Protein AF-0000000078553328 (afdb_homodimer)

Solvent-accessible surface area (backbone atoms only — not comparable to full-atom values): 16917 Å² total; per-residue (Å²): 137,84,78,76,77,81,71,78,73,72,66,77,66,72,68,72,75,61,52,74,56,68,87,74,47,64,65,42,65,31,29,38,30,38,37,56,40,56,32,83,64,52,57,66,59,53,40,52,53,38,42,76,73,68,38,61,59,50,58,81,45,33,33,34,42,66,85,44,60,38,25,36,36,30,40,29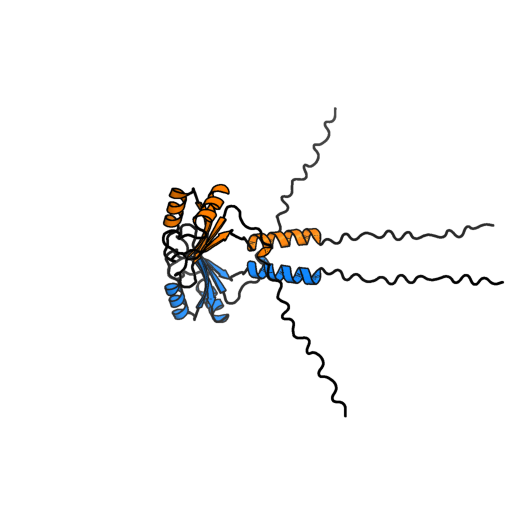,30,83,39,48,66,48,30,50,51,49,49,69,65,34,49,87,33,64,52,93,86,27,74,36,50,63,41,64,28,58,61,60,58,62,49,44,30,51,53,53,42,52,49,62,69,61,63,58,74,77,74,73,79,74,79,76,77,77,79,78,81,77,77,74,78,78,124,136,83,79,75,76,83,70,78,73,70,66,78,65,71,67,71,74,59,53,76,58,67,84,74,46,65,64,44,64,30,30,37,31,40,37,56,41,57,32,81,63,52,56,65,59,53,38,52,53,37,41,76,72,69,39,61,60,51,60,82,46,33,33,33,42,66,86,44,59,37,26,36,35,31,39,29,32,81,40,50,66,48,31,50,49,48,49,70,63,34,49,87,33,65,52,96,84,28,74,38,50,61,42,63,29,57,60,61,59,63,47,43,30,51,52,55,42,51,49,63,67,61,64,58,74,78,75,73,77,75,79,76,78,77,78,76,79,74,80,76,72,83,127

Radius of gyration: 30.54 Å; Cα contacts (8 Å, |Δi|>4): 392; chains: 2; bounding box: 68×97×87 Å

Sequence (286 aa):
MSYGGYGNRGGYDYQRRDRINEDEVPESKHTIFIRGLPGDMSTDEIKEYFEDRIGPVSFDFVKTSADQQRLFVAVRFETRDDAKEAMSKYSDSDLMGHRCELTWFKDIRRYAQYQSLNQQRRGRPVFRRGYQYNNNSSRGRDAMSYGGYGNRGGYDYQRRDRINEDEVPESKHTIFIRGLPGDMSTDEIKEYFEDRIGPVSFDFVKTSADQQRLFVAVRFETRDDAKEAMSKYSDSDLMGHRCELTWFKDIRRYAQYQSLNQQRRGRPVFRRGYQYNNNSSRGRDA

Foldseek 3Di:
DPPDDDPDPPPPPPPPPCDPPLVPFDFDLFKKKKWWDFLPDDPVVVQVQLCVPQRGKDWPDWDADPVSGIIITIIGHPDSVSVVVCCVVPCPHADPNTNMHMDGDGDPPVVVVVVVVVCVVPPPPPPPPPPPPPPPPPPPPDD/DPPDDPPDPPPPPPPPPCDPPLVPFDFDLFKKKKWWDFLPDDVVVVQVQLCVPQRGKDWPDWDAPPVSGIIITIIGHPDSVSVVVCCVVPCPHADPNTNMHMDGDGDPVVVVVVVVVVCVVPPPPPPPPPPPPPPPPPPDPDD

Secondary structure (DSSP, 8-state):
---------------------GGGSPEEEEEEEEEEEETT--HHHHHHHHHHHT--EEEEEEEE-TTS-EEEEEEEESSHHHHHHHHHHHTTSEETTEE-EEEEEE-HHHHHHHHHHHHHHHT--------------------/---------------------GGGSPEEEEEEEEEEEETT--HHHHHHHHHHHT--EEEEEEEE-TTS-EEEEEEEESSHHHHHHHHHHHTTSEETTEE-EEEEEE-HHHHHHHHHHHHHHHTS-------------------

pLDDT: mean 80.98, std 23.66, range [30.34, 98.94]

Nearest PDB structures (foldseek):
  2cqi-assembly1_A  TM=8.128E-01  e=3.192E-04  Homo sapiens
  2do0-assembly1_A  TM=7.801E-01  e=9.694E-04  Homo sapiens
  5o2v-assembly1_A  TM=6.672E-01  e=4.346E-04  Homo sapiens
  2mzt-assembly1_A  TM=6.900E-01  e=1.241E-03  Saccharomyces cerevisiae S288C
  2do4-assembly1_A  TM=5.954E-01  e=5.917E-04  Homo sapiens

Organism: NCBI:txid53326

Structure (mmCIF, N/CA/C/O backbone):
data_AF-0000000078553328-model_v1
#
loop_
_entity.id
_entity.type
_entity.pdbx_description
1 polymer 'RRM domain-containing protein'
#
loop_
_atom_site.group_PDB
_atom_site.id
_atom_site.type_symbol
_atom_site.label_atom_id
_atom_site.label_alt_id
_atom_site.label_comp_id
_atom_site.label_asym_id
_atom_site.label_entity_id
_atom_site.label_seq_id
_atom_site.pdbx_PDB_ins_code
_atom_site.Cartn_x
_atom_site.Cartn_y
_atom_site.Cartn_z
_atom_site.occupancy
_atom_site.B_iso_or_equiv
_atom_site.auth_seq_id
_atom_site.auth_comp_id
_atom_site.auth_asym_id
_atom_site.auth_atom_id
_atom_site.pdbx_PDB_model_num
ATOM 1 N N . MET A 1 1 ? -39.938 41.812 -27.703 1 30.45 1 MET A N 1
ATOM 2 C CA . MET A 1 1 ? -40.031 40.719 -26.719 1 30.45 1 MET A CA 1
ATOM 3 C C . MET A 1 1 ? -38.625 40.25 -26.344 1 30.45 1 MET A C 1
ATOM 5 O O . MET A 1 1 ? -37.906 39.688 -27.172 1 30.45 1 MET A O 1
ATOM 9 N N . SER A 1 2 ? -37.906 41.031 -25.453 1 35.56 2 SER A N 1
ATOM 10 C CA . SER A 1 2 ? -36.5 41.031 -24.984 1 35.56 2 SER A CA 1
ATOM 11 C C . SER A 1 2 ? -36.219 39.781 -24.172 1 35.56 2 SER A C 1
ATOM 13 O O . SER A 1 2 ? -36.844 39.531 -23.141 1 35.56 2 SER A O 1
ATOM 15 N N . TYR A 1 3 ? -35.969 38.625 -24.906 1 37.66 3 TYR A N 1
ATOM 16 C CA . TYR A 1 3 ? -35.531 37.375 -24.312 1 37.66 3 TYR A CA 1
ATOM 17 C C . TYR A 1 3 ? -34.438 37.594 -23.297 1 37.66 3 TYR A C 1
ATOM 19 O O . TYR A 1 3 ? -33.469 38.312 -23.562 1 37.66 3 TYR A O 1
ATOM 27 N N . GLY A 1 4 ? -34.844 37.719 -21.953 1 35.78 4 GLY A N 1
ATOM 28 C CA . GLY A 1 4 ? -34.031 37.688 -20.734 1 35.78 4 GLY A CA 1
ATOM 29 C C . GLY A 1 4 ? -32.844 36.75 -20.828 1 35.78 4 GLY A C 1
ATOM 30 O O . GLY A 1 4 ? -32.844 35.812 -21.609 1 35.78 4 GLY A O 1
ATOM 31 N N . GLY A 1 5 ? -31.656 37.281 -20.609 1 35.78 5 GLY A N 1
ATOM 32 C CA . GLY A 1 5 ? -30.297 36.812 -20.422 1 35.78 5 GLY A CA 1
ATOM 33 C C . GLY A 1 5 ? -30.188 35.562 -19.609 1 35.78 5 GLY A C 1
ATOM 34 O O . GLY A 1 5 ? -30.859 35.406 -18.578 1 35.78 5 GLY A O 1
ATOM 35 N N . TYR A 1 6 ? -30 34.406 -20.312 1 39.34 6 TYR A N 1
ATOM 36 C CA . TYR A 1 6 ? -29.562 33.125 -19.781 1 39.34 6 TYR A CA 1
ATOM 37 C C . TYR A 1 6 ? -28.609 33.312 -18.594 1 39.34 6 TYR A C 1
ATOM 39 O O . TYR A 1 6 ? -27.672 34.125 -18.688 1 39.34 6 TYR A O 1
ATOM 47 N N . GLY A 1 7 ? -29.188 33.406 -17.297 1 36.19 7 GLY A N 1
ATOM 48 C CA . GLY A 1 7 ? -28.453 33.312 -16.047 1 36.19 7 GLY A CA 1
ATOM 49 C C . GLY A 1 7 ? -27.234 32.406 -16.156 1 36.19 7 GLY A C 1
ATOM 50 O O . GLY A 1 7 ? -27.172 31.516 -17 1 36.19 7 GLY A O 1
ATOM 51 N N . ASN A 1 8 ? -26.125 32.969 -15.773 1 35.53 8 ASN A N 1
ATOM 52 C CA . ASN A 1 8 ? -24.797 32.406 -15.5 1 35.53 8 ASN A CA 1
ATOM 53 C C . ASN A 1 8 ? -24.891 31.047 -14.852 1 35.53 8 ASN A C 1
ATOM 55 O O . ASN A 1 8 ? -25.484 30.891 -13.789 1 35.53 8 ASN A O 1
ATOM 59 N N . ARG A 1 9 ? -25.219 29.984 -15.633 1 37.12 9 ARG A N 1
ATOM 60 C CA . ARG A 1 9 ? -24.922 28.641 -15.188 1 37.12 9 ARG A CA 1
ATOM 61 C C . ARG A 1 9 ? -23.656 28.609 -14.328 1 37.12 9 ARG A C 1
ATOM 63 O O . ARG A 1 9 ? -22.547 28.797 -14.844 1 37.12 9 ARG A O 1
ATOM 70 N N . GLY A 1 10 ? -23.688 29.25 -13.141 1 36.47 10 GLY A N 1
ATOM 71 C CA . GLY A 1 10 ? -22.609 28.922 -12.227 1 36.47 10 GLY A CA 1
ATOM 72 C C . GLY A 1 10 ? -22.094 27.5 -12.391 1 36.47 10 GLY A C 1
ATOM 73 O O . GLY A 1 10 ? -22.844 26.547 -12.227 1 36.47 10 GLY A O 1
ATOM 74 N N . GLY A 1 11 ? -21.312 27.297 -13.391 1 37.5 11 GLY A N 1
ATOM 75 C CA . GLY A 1 11 ? -20.531 26.078 -13.539 1 37.5 11 GLY A CA 1
ATOM 76 C C . GLY A 1 11 ? -20.297 25.359 -12.227 1 37.5 11 GLY A C 1
ATOM 77 O O . GLY A 1 11 ? -20.078 26 -11.195 1 37.5 11 GLY A O 1
ATOM 78 N N . TYR A 1 12 ? -21.031 24.297 -11.922 1 38.81 12 TYR A N 1
ATOM 79 C CA . TYR A 1 12 ? -20.578 23.312 -10.938 1 38.81 12 TYR A CA 1
ATOM 80 C C . TYR A 1 12 ? -19.062 23.328 -10.805 1 38.81 12 TYR A C 1
ATOM 82 O O . TYR A 1 12 ? -18.359 22.938 -11.734 1 38.81 12 TYR A O 1
ATOM 90 N N . ASP A 1 13 ? -18.453 24.391 -10.438 1 36.41 13 ASP A N 1
ATOM 91 C CA . ASP A 1 13 ? -17.094 24.203 -9.945 1 36.41 13 ASP A CA 1
ATOM 92 C C . ASP A 1 13 ? -16.922 22.812 -9.312 1 36.41 13 ASP A C 1
ATOM 94 O O . ASP A 1 13 ? -17.578 22.5 -8.32 1 36.41 13 ASP A O 1
ATOM 98 N N . TYR A 1 14 ? -16.875 21.75 -10 1 42.78 14 TYR A N 1
ATOM 99 C CA . TYR A 1 14 ? -16.219 20.562 -9.438 1 42.78 14 TYR A CA 1
ATOM 100 C C . TYR A 1 14 ? -15.32 20.953 -8.266 1 42.78 14 TYR A C 1
ATOM 102 O O . TYR A 1 14 ? -14.297 21.609 -8.461 1 42.78 14 TYR A O 1
ATOM 110 N N . GLN A 1 15 ? -15.781 21.641 -7.242 1 41.69 15 GLN A N 1
ATOM 111 C CA . GLN A 1 15 ? -14.984 21.688 -6.027 1 41.69 15 GLN A CA 1
ATOM 112 C C . GLN A 1 15 ? -13.875 20.641 -6.047 1 41.69 15 GLN A C 1
ATOM 114 O O . GLN A 1 15 ? -14.141 19.453 -6.188 1 41.69 15 GLN A O 1
ATOM 119 N N . ARG A 1 16 ? -12.812 20.828 -6.691 1 48.44 16 ARG A N 1
ATOM 120 C CA . ARG A 1 16 ? -11.57 20.094 -6.512 1 48.44 16 ARG A CA 1
ATOM 121 C C . ARG A 1 16 ? -11.539 19.391 -5.156 1 48.44 16 ARG A C 1
ATOM 123 O O . ARG A 1 16 ? -11.531 20.047 -4.113 1 48.44 16 ARG A O 1
ATOM 130 N N . ARG A 1 17 ? -12.43 18.422 -4.898 1 51.12 17 ARG A N 1
ATOM 131 C CA . ARG A 1 17 ? -12.273 17.562 -3.725 1 51.12 17 ARG A CA 1
ATOM 132 C C . ARG A 1 17 ? -10.852 17.625 -3.189 1 51.12 17 ARG A C 1
ATOM 134 O O . ARG A 1 17 ? -9.906 17.203 -3.871 1 51.12 17 ARG A O 1
ATOM 141 N N . ASP A 1 18 ? -10.398 18.641 -2.359 1 55.56 18 ASP A N 1
ATOM 142 C CA . ASP A 1 18 ? -9.133 18.859 -1.658 1 55.56 18 ASP A CA 1
ATOM 143 C C . ASP A 1 18 ? -8.547 17.547 -1.156 1 55.56 18 ASP A C 1
ATOM 145 O O . ASP A 1 18 ? -8.961 17.031 -0.113 1 55.56 18 ASP A O 1
ATOM 149 N N . ARG A 1 19 ? -8.297 16.688 -2.043 1 68.94 19 ARG A N 1
ATOM 150 C CA . ARG A 1 19 ? -7.48 15.5 -1.837 1 68.94 19 ARG A CA 1
ATOM 151 C C . ARG A 1 19 ? -6.195 15.844 -1.091 1 68.94 19 ARG A C 1
ATOM 153 O O . ARG A 1 19 ? -5.75 17 -1.105 1 68.94 19 ARG A O 1
ATOM 160 N N . ILE A 1 20 ? -5.762 15.055 -0.101 1 75.19 20 ILE A N 1
ATOM 161 C CA . ILE A 1 20 ? -4.457 15.242 0.523 1 75.19 20 ILE A CA 1
ATOM 162 C C . ILE A 1 20 ? -3.447 15.719 -0.521 1 75.19 20 ILE A C 1
ATOM 164 O O . ILE A 1 20 ? -3.299 15.094 -1.575 1 75.19 20 ILE A O 1
ATOM 168 N N . ASN A 1 21 ? -3.123 17.016 -0.365 1 82.56 21 ASN A N 1
ATOM 169 C CA . ASN A 1 21 ? -2.057 17.531 -1.219 1 82.56 21 ASN A CA 1
ATOM 170 C C . ASN A 1 21 ? -0.727 16.828 -0.926 1 82.56 21 ASN A C 1
ATOM 172 O O . ASN A 1 21 ? -0.102 17.094 0.104 1 82.56 21 ASN A O 1
ATOM 176 N N . GLU A 1 22 ? -0.338 15.969 -1.722 1 88.19 22 GLU A N 1
ATOM 177 C CA . GLU A 1 22 ? 0.875 15.18 -1.526 1 88.19 22 GLU A CA 1
ATOM 178 C C . GLU A 1 22 ? 2.08 16.078 -1.265 1 88.19 22 GLU A C 1
ATOM 180 O O . GLU A 1 22 ? 3.039 15.664 -0.61 1 88.19 22 GLU A O 1
ATOM 185 N N . ASP A 1 23 ? 1.98 17.344 -1.695 1 91.19 23 ASP A N 1
ATOM 186 C CA . ASP A 1 23 ? 3.102 18.266 -1.522 1 91.19 23 ASP A CA 1
ATOM 187 C C . ASP A 1 23 ? 3.277 18.656 -0.055 1 91.19 23 ASP A C 1
ATOM 189 O O . ASP A 1 23 ? 4.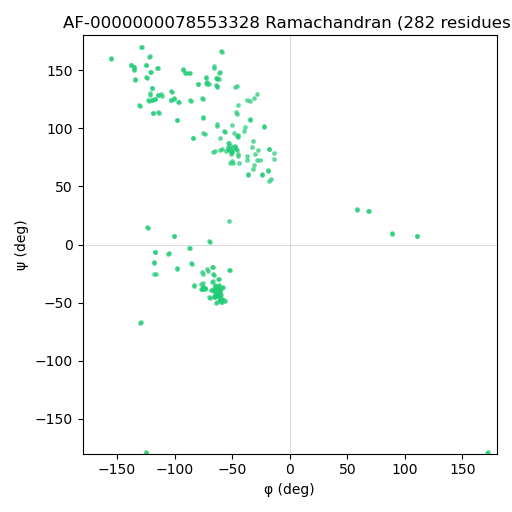355 19.078 0.354 1 91.19 23 ASP A O 1
ATOM 193 N N . GLU A 1 24 ? 2.205 18.484 0.705 1 91.5 24 GLU A N 1
ATOM 194 C CA . GLU A 1 24 ? 2.242 18.828 2.123 1 91.5 24 GLU A CA 1
ATOM 195 C C . GLU A 1 24 ? 2.781 17.672 2.961 1 91.5 24 GLU A C 1
ATOM 197 O O . GLU A 1 24 ? 3.139 17.859 4.125 1 91.5 24 GLU A O 1
ATOM 202 N N . VAL A 1 25 ? 2.809 16.547 2.379 1 92.75 25 VAL A N 1
ATOM 203 C CA . VAL A 1 25 ? 3.266 15.367 3.115 1 92.75 25 VAL A CA 1
ATOM 204 C C . VAL A 1 25 ? 4.789 15.391 3.227 1 92.75 25 VAL A C 1
ATOM 206 O O . VAL A 1 25 ? 5.488 15.477 2.217 1 92.75 25 VAL A O 1
ATOM 209 N N . PRO A 1 26 ? 5.305 15.289 4.414 1 95.94 26 PRO A N 1
ATOM 210 C CA . PRO A 1 26 ? 6.762 15.328 4.566 1 95.94 26 PRO A CA 1
ATOM 211 C C . PRO A 1 26 ? 7.457 14.164 3.861 1 95.94 26 PRO A C 1
ATOM 213 O O . PRO A 1 26 ? 6.938 13.047 3.852 1 95.94 26 PRO A O 1
ATOM 216 N N . GLU A 1 27 ? 8.531 14.492 3.342 1 97.31 27 GLU A N 1
ATOM 217 C CA . GLU A 1 27 ? 9.359 13.477 2.701 1 97.31 27 GLU A CA 1
ATOM 218 C C . GLU A 1 27 ? 10.164 12.688 3.732 1 97.31 27 GLU A C 1
ATOM 220 O O . GLU A 1 27 ? 10.664 13.25 4.707 1 97.31 27 GLU A O 1
ATOM 225 N N . SER A 1 28 ? 10.203 11.383 3.473 1 98 28 SER A N 1
ATOM 226 C CA . SER A 1 28 ? 11.109 10.594 4.309 1 98 28 SER A CA 1
ATOM 227 C C . SER A 1 28 ? 12.562 10.984 4.062 1 98 28 SER A C 1
ATOM 229 O O . SER A 1 28 ? 12.922 11.391 2.953 1 98 28 SER A O 1
ATOM 231 N N . LYS A 1 29 ? 13.422 10.805 5.086 1 98 29 LYS A N 1
ATOM 232 C CA . LYS A 1 29 ? 14.844 11.086 4.949 1 98 29 LYS A CA 1
ATOM 233 C C . LYS A 1 29 ? 15.648 9.789 4.836 1 98 29 LYS A C 1
ATOM 235 O O . LYS A 1 29 ? 16.859 9.82 4.613 1 98 29 LYS A O 1
ATOM 240 N N . HIS A 1 30 ? 14.93 8.633 5.047 1 98.62 30 HIS A N 1
ATOM 241 C CA . HIS A 1 30 ? 15.617 7.348 5.086 1 98.62 30 HIS A CA 1
ATOM 242 C C . HIS A 1 30 ? 15.141 6.426 3.973 1 98.62 30 HIS A C 1
ATOM 244 O O . HIS A 1 30 ? 15.766 5.406 3.689 1 98.62 30 HIS A O 1
ATOM 250 N N . THR A 1 31 ? 13.961 6.828 3.383 1 98.81 31 THR A N 1
ATOM 251 C CA . THR A 1 31 ? 13.297 5.871 2.508 1 98.81 31 THR A CA 1
ATOM 252 C C . THR A 1 31 ? 13.133 6.445 1.103 1 98.81 31 THR A C 1
ATOM 254 O O . THR A 1 31 ? 12.688 7.582 0.938 1 98.81 31 THR A O 1
ATOM 257 N N . ILE A 1 32 ? 13.57 5.656 0.068 1 98.88 32 ILE A N 1
ATOM 258 C CA . ILE A 1 32 ? 13.469 6.016 -1.342 1 98.88 32 ILE A CA 1
ATOM 259 C C . ILE A 1 32 ? 12.445 5.109 -2.029 1 98.88 32 ILE A C 1
ATOM 261 O O . ILE A 1 32 ? 12.484 3.889 -1.869 1 98.88 32 ILE A O 1
ATOM 265 N N . PHE A 1 33 ? 11.484 5.691 -2.725 1 98.81 33 PHE A N 1
ATOM 266 C CA . PHE A 1 33 ? 10.555 4.953 -3.576 1 98.81 33 PHE A CA 1
ATOM 267 C C . PHE A 1 33 ? 11.156 4.734 -4.965 1 98.81 33 PHE A C 1
ATOM 269 O O . PHE A 1 33 ? 11.492 5.699 -5.656 1 98.81 33 PHE A O 1
ATOM 276 N N . ILE A 1 34 ? 11.234 3.477 -5.359 1 98.81 34 ILE A N 1
ATOM 277 C CA . ILE A 1 34 ? 11.875 3.125 -6.621 1 98.81 34 ILE A CA 1
ATOM 278 C C . ILE A 1 34 ? 10.844 2.494 -7.559 1 98.81 34 ILE A C 1
ATOM 280 O O . ILE A 1 34 ? 10.172 1.533 -7.191 1 98.81 34 ILE A O 1
ATOM 284 N N . ARG A 1 35 ? 10.75 3.082 -8.742 1 98.38 35 ARG A N 1
ATOM 285 C CA . ARG A 1 35 ? 9.898 2.578 -9.82 1 98.38 35 ARG A CA 1
ATOM 286 C C . ARG A 1 35 ? 10.727 2.27 -11.062 1 98.38 35 ARG A C 1
ATOM 288 O O . ARG A 1 35 ? 11.781 2.863 -11.281 1 98.38 35 ARG A O 1
ATOM 295 N N . GLY A 1 36 ? 10.281 1.264 -11.828 1 97.44 36 GLY A N 1
ATOM 296 C CA . GLY A 1 36 ? 10.953 0.979 -13.086 1 97.44 36 GLY A CA 1
ATOM 297 C C . GLY A 1 36 ? 11.727 -0.324 -13.07 1 97.44 36 GLY A C 1
ATOM 298 O O . GLY A 1 36 ? 12.461 -0.633 -14.016 1 97.44 36 GLY A O 1
ATOM 299 N N . LEU A 1 37 ? 11.586 -1.077 -12.031 1 98.5 37 LEU A N 1
ATOM 300 C CA . LEU A 1 37 ? 12.234 -2.385 -11.953 1 98.5 37 LEU A CA 1
ATOM 301 C C . LEU A 1 37 ? 11.312 -3.473 -12.5 1 98.5 37 LEU A C 1
ATOM 303 O O . LEU A 1 37 ? 10.094 -3.361 -12.414 1 98.5 37 LEU A O 1
ATOM 307 N N . PRO A 1 38 ? 11.977 -4.52 -13.109 1 98.44 38 PRO A N 1
ATOM 308 C CA . PRO A 1 38 ? 11.148 -5.648 -13.547 1 98.44 38 PRO A CA 1
ATOM 309 C C . PRO A 1 38 ? 10.414 -6.324 -12.391 1 98.44 38 PRO A C 1
ATOM 311 O O . PRO A 1 38 ? 10.961 -6.434 -11.289 1 98.44 38 PRO A O 1
ATOM 314 N N . GLY A 1 39 ? 9.25 -6.824 -12.688 1 98.38 39 GLY A N 1
ATOM 315 C CA . GLY A 1 39 ? 8.383 -7.391 -11.664 1 98.38 39 GLY A CA 1
ATOM 316 C C . GLY A 1 39 ? 8.938 -8.656 -11.047 1 98.38 39 GLY A C 1
ATOM 317 O O . GLY A 1 39 ? 8.562 -9.031 -9.93 1 98.38 39 GLY A O 1
ATOM 318 N N . ASP A 1 40 ? 9.82 -9.273 -11.695 1 97.25 40 ASP A N 1
ATOM 319 C CA . ASP A 1 40 ? 10.336 -10.555 -11.219 1 97.25 40 ASP A CA 1
ATOM 320 C C . ASP A 1 40 ? 11.688 -10.375 -10.523 1 97.25 40 ASP A C 1
ATOM 322 O O . ASP A 1 40 ? 12.344 -11.352 -10.164 1 97.25 40 ASP A O 1
ATOM 326 N N . MET A 1 41 ? 12.094 -9.086 -10.32 1 98.25 41 MET A N 1
ATOM 327 C CA . MET A 1 41 ? 13.336 -8.859 -9.586 1 98.25 41 MET A CA 1
ATOM 328 C C . MET A 1 41 ? 13.156 -9.188 -8.102 1 98.25 41 MET A C 1
ATOM 330 O O . MET A 1 41 ? 12.148 -8.836 -7.5 1 98.25 41 MET A O 1
ATOM 334 N N . SER A 1 42 ? 14.156 -9.836 -7.547 1 98.19 42 SER A N 1
ATOM 335 C CA . SER A 1 42 ? 14.047 -10.25 -6.152 1 98.19 42 SER A CA 1
ATOM 336 C C . SER A 1 42 ? 14.523 -9.148 -5.211 1 98.19 42 SER A C 1
ATOM 338 O O . SER A 1 42 ? 15.477 -8.43 -5.52 1 98.19 42 SER A O 1
ATOM 340 N N . THR A 1 43 ? 13.906 -9.102 -4.082 1 98.69 43 THR A N 1
ATOM 341 C CA . THR A 1 43 ? 14.336 -8.148 -3.07 1 98.69 43 THR A CA 1
ATOM 342 C C . THR A 1 43 ? 15.742 -8.484 -2.568 1 98.69 43 THR A C 1
ATOM 344 O O . THR A 1 43 ? 16.5 -7.594 -2.189 1 98.69 43 THR A O 1
ATOM 347 N N . ASP A 1 44 ? 16.125 -9.75 -2.646 1 98.62 44 ASP A N 1
ATOM 348 C CA . ASP A 1 44 ? 17.484 -10.148 -2.264 1 98.62 44 ASP A CA 1
ATOM 349 C C . ASP A 1 44 ? 18.516 -9.516 -3.186 1 98.62 44 ASP A C 1
ATOM 351 O O . ASP A 1 44 ? 19.562 -9.039 -2.725 1 98.62 44 ASP A O 1
ATOM 355 N N . GLU A 1 45 ? 18.203 -9.516 -4.438 1 98.44 45 GLU A N 1
ATOM 356 C CA . GLU A 1 45 ? 19.094 -8.898 -5.41 1 98.44 45 GLU A CA 1
ATOM 357 C C . GLU A 1 45 ? 19.25 -7.402 -5.152 1 98.44 45 GLU A C 1
ATOM 359 O O . GLU A 1 45 ? 20.344 -6.863 -5.199 1 98.44 45 GLU A O 1
ATOM 364 N N . ILE A 1 46 ? 18.188 -6.742 -4.797 1 98.75 46 ILE A N 1
ATOM 365 C CA . ILE A 1 46 ? 18.188 -5.305 -4.535 1 98.75 46 ILE A CA 1
ATOM 366 C C . ILE A 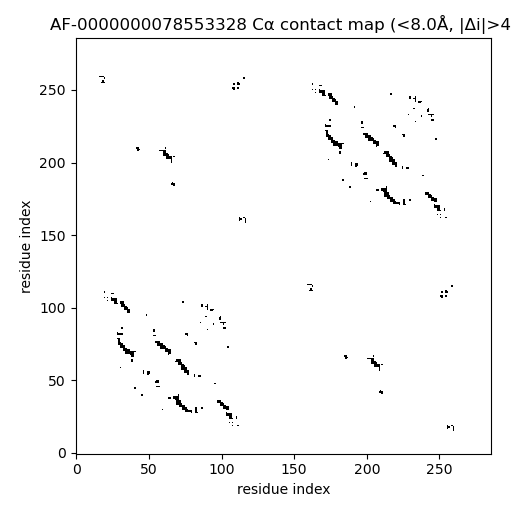1 46 ? 18.969 -5.012 -3.256 1 98.75 46 ILE A C 1
ATOM 368 O O . ILE A 1 46 ? 19.797 -4.109 -3.223 1 98.75 46 ILE A O 1
ATOM 372 N N . LYS A 1 47 ? 18.688 -5.762 -2.291 1 98.81 47 LYS A N 1
ATOM 373 C CA . LYS A 1 47 ? 19.375 -5.602 -1.009 1 98.81 47 LYS A CA 1
ATOM 374 C C . LYS A 1 47 ? 20.875 -5.766 -1.164 1 98.81 47 LYS A C 1
ATOM 376 O O . LYS A 1 47 ? 21.656 -4.93 -0.689 1 98.81 47 LYS A O 1
ATOM 381 N N . GLU A 1 48 ? 21.25 -6.832 -1.822 1 98.75 48 GLU A N 1
ATOM 382 C CA . GLU A 1 48 ? 22.672 -7.082 -2.031 1 98.75 48 GLU A CA 1
ATOM 383 C C . GLU A 1 48 ? 23.328 -5.953 -2.824 1 98.75 48 GLU A C 1
ATOM 385 O O . GLU A 1 48 ? 24.438 -5.535 -2.52 1 98.75 48 GLU A O 1
ATOM 390 N N . TYR A 1 49 ? 22.672 -5.434 -3.775 1 98.62 49 TYR A N 1
ATOM 391 C CA . TYR A 1 49 ? 23.172 -4.355 -4.617 1 98.62 49 TYR A CA 1
ATOM 392 C C . TYR A 1 49 ? 23.484 -3.115 -3.787 1 98.62 49 TYR A C 1
ATOM 394 O O . TYR A 1 49 ? 24.578 -2.549 -3.895 1 98.62 49 TYR A O 1
ATOM 402 N N . PHE A 1 50 ? 22.594 -2.703 -2.922 1 98.81 50 PHE A N 1
ATOM 403 C CA . PHE A 1 50 ? 22.797 -1.495 -2.127 1 98.81 50 PHE A CA 1
ATOM 404 C C . PHE A 1 50 ? 23.781 -1.742 -0.998 1 98.81 50 PHE A C 1
ATOM 406 O O . PHE A 1 50 ? 24.594 -0.868 -0.671 1 98.81 50 PHE A O 1
ATOM 413 N N . GLU A 1 51 ? 23.672 -2.924 -0.413 1 98.62 51 GLU A N 1
ATOM 414 C CA . GLU A 1 51 ? 24.594 -3.215 0.686 1 98.62 51 GLU A CA 1
ATOM 415 C C . GLU A 1 51 ? 26.047 -3.182 0.216 1 98.62 51 GLU A C 1
ATOM 417 O O . GLU A 1 51 ? 26.922 -2.723 0.944 1 98.62 51 GLU A O 1
ATOM 422 N N . ASP A 1 52 ? 26.328 -3.602 -1.012 1 98.44 52 ASP A N 1
ATOM 423 C CA . ASP A 1 52 ? 27.672 -3.654 -1.579 1 98.44 52 ASP A CA 1
ATOM 424 C C . ASP A 1 52 ? 28.156 -2.262 -1.979 1 98.44 52 ASP A C 1
ATOM 426 O O . ASP A 1 52 ? 29.359 -1.994 -1.987 1 98.44 52 ASP A O 1
ATOM 430 N N . ARG A 1 53 ? 27.234 -1.373 -2.221 1 98.25 53 ARG A N 1
ATOM 431 C CA . ARG A 1 53 ? 27.641 -0.13 -2.871 1 98.25 53 ARG A CA 1
ATOM 432 C C . ARG A 1 53 ? 27.375 1.071 -1.971 1 98.25 53 ARG A C 1
ATOM 434 O O . ARG A 1 53 ? 28.031 2.109 -2.104 1 98.25 53 ARG A O 1
ATOM 441 N N . ILE A 1 54 ? 26.453 0.942 -1.092 1 98.25 54 ILE A N 1
ATOM 442 C CA . ILE A 1 54 ? 26.062 2.08 -0.263 1 98.25 54 ILE A CA 1
ATOM 443 C C . ILE A 1 54 ? 26.062 1.669 1.208 1 98.25 54 ILE A C 1
ATOM 445 O O . ILE A 1 54 ? 26.906 2.129 1.989 1 98.25 54 ILE A O 1
ATOM 449 N N . GLY A 1 55 ? 25.141 0.768 1.55 1 98.62 55 GLY A N 1
ATOM 450 C CA . GLY A 1 55 ? 24.953 0.314 2.92 1 98.62 55 GLY A CA 1
ATOM 451 C C . GLY A 1 55 ? 23.719 -0.548 3.1 1 98.62 55 GLY A C 1
ATOM 452 O O . GLY A 1 55 ? 23 -0.832 2.133 1 98.62 55 GLY A O 1
ATOM 453 N N . PRO A 1 56 ? 23.5 -0.977 4.352 1 98.69 56 PRO A N 1
ATOM 454 C CA . PRO A 1 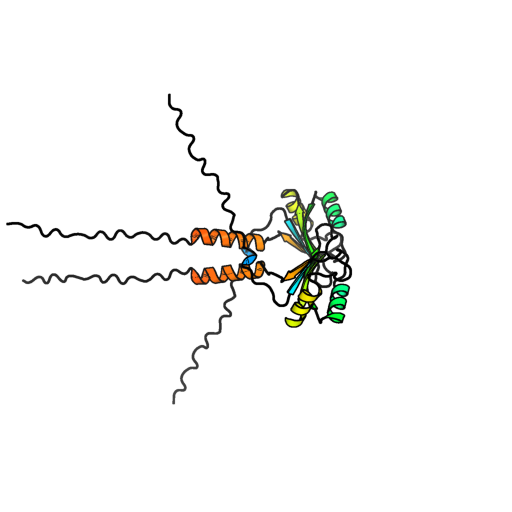56 ? 22.375 -1.88 4.633 1 98.69 56 PRO A CA 1
ATOM 455 C C . PRO A 1 56 ? 21.016 -1.243 4.348 1 98.69 56 PRO A C 1
ATOM 457 O O . PRO A 1 56 ? 20.828 -0.049 4.594 1 98.69 56 PRO A O 1
ATOM 460 N N . VAL A 1 57 ? 20.109 -2.111 3.83 1 98.81 57 VAL A N 1
ATOM 461 C CA . VAL A 1 57 ? 18.797 -1.586 3.525 1 98.81 57 VAL A CA 1
ATOM 462 C C . VAL A 1 57 ? 17.719 -2.586 3.967 1 98.81 57 VAL A C 1
ATOM 464 O O . VAL A 1 57 ? 18.016 -3.77 4.156 1 98.81 57 VAL A O 1
ATOM 467 N N . SER A 1 58 ? 16.547 -2.109 4.25 1 98.69 58 SER A N 1
ATOM 468 C CA . SER A 1 58 ? 15.305 -2.863 4.402 1 98.69 58 SER A CA 1
ATOM 469 C C . SER A 1 58 ? 14.219 -2.328 3.477 1 98.69 58 SER A C 1
ATOM 471 O O . SER A 1 58 ? 14.484 -1.477 2.625 1 98.69 58 SER A O 1
ATOM 473 N N . PHE A 1 59 ? 13.031 -2.963 3.561 1 98.88 59 PHE A N 1
ATOM 474 C CA . PHE A 1 59 ? 11.93 -2.545 2.691 1 98.88 59 PHE A CA 1
ATOM 475 C C . PHE A 1 59 ? 10.719 -2.135 3.512 1 98.88 59 PHE A C 1
ATOM 477 O O . PHE A 1 59 ? 10.242 -2.9 4.355 1 98.88 59 PHE A O 1
ATOM 484 N N . ASP A 1 60 ? 10.242 -0.906 3.301 1 98.19 60 ASP A N 1
ATOM 485 C CA . ASP A 1 60 ? 8.977 -0.517 3.922 1 98.19 60 ASP A CA 1
ATOM 486 C C . ASP A 1 60 ? 7.793 -1.184 3.225 1 98.19 60 ASP A C 1
ATOM 488 O O . ASP A 1 60 ? 6.82 -1.574 3.877 1 98.19 60 ASP A O 1
ATOM 492 N N . PHE A 1 61 ? 7.84 -1.33 1.89 1 98.19 61 PHE A N 1
ATOM 493 C CA . PHE A 1 61 ? 6.871 -2.158 1.179 1 98.19 61 PHE A CA 1
ATOM 494 C C . PHE A 1 61 ? 7.449 -2.65 -0.144 1 98.19 61 PHE A C 1
ATOM 496 O O . PHE A 1 61 ? 8.453 -2.119 -0.624 1 98.19 61 PHE A O 1
ATOM 503 N N . VAL A 1 62 ? 6.871 -3.68 -0.66 1 98.81 62 VAL A N 1
ATOM 504 C CA . VAL A 1 62 ? 7.125 -4.273 -1.968 1 98.81 62 VAL A CA 1
ATOM 505 C C . VAL A 1 62 ? 5.801 -4.484 -2.703 1 98.81 62 VAL A C 1
ATOM 507 O O . VAL A 1 62 ? 4.91 -5.18 -2.207 1 98.81 62 VAL A O 1
ATOM 510 N N . LYS A 1 63 ? 5.688 -3.844 -3.848 1 98.56 63 LYS A N 1
ATOM 511 C CA . LYS A 1 63 ? 4.461 -3.918 -4.641 1 98.56 63 LYS A CA 1
ATOM 512 C C . LYS A 1 63 ? 4.773 -4.148 -6.117 1 98.56 63 LYS A C 1
ATOM 514 O O . LYS A 1 63 ? 5.828 -3.732 -6.605 1 98.56 63 LYS A O 1
ATOM 519 N N . THR A 1 64 ? 3.826 -4.836 -6.777 1 98.69 64 THR A N 1
ATOM 520 C CA . THR A 1 64 ? 3.92 -4.945 -8.227 1 98.69 64 THR A CA 1
ATOM 521 C C . THR A 1 64 ? 2.672 -4.375 -8.898 1 98.69 64 THR A C 1
ATOM 523 O O . THR A 1 64 ? 1.657 -4.145 -8.234 1 98.69 64 THR A O 1
ATOM 526 N N . SER A 1 65 ? 2.816 -4.102 -10.141 1 98.56 65 SER A N 1
ATOM 527 C CA . SER A 1 65 ? 1.629 -3.82 -10.938 1 98.56 65 SER A CA 1
ATOM 528 C C . SER A 1 65 ? 0.667 -5.004 -10.938 1 98.56 65 SER A C 1
ATOM 530 O O . SER A 1 65 ? 1.04 -6.113 -10.547 1 98.56 65 SER A O 1
ATOM 532 N N . ALA A 1 66 ? -0.477 -4.797 -11.359 1 98.19 66 ALA A N 1
ATOM 533 C CA . ALA A 1 66 ? -1.512 -5.828 -11.359 1 98.19 66 ALA A CA 1
ATOM 534 C C . ALA A 1 66 ? -1.074 -7.043 -12.172 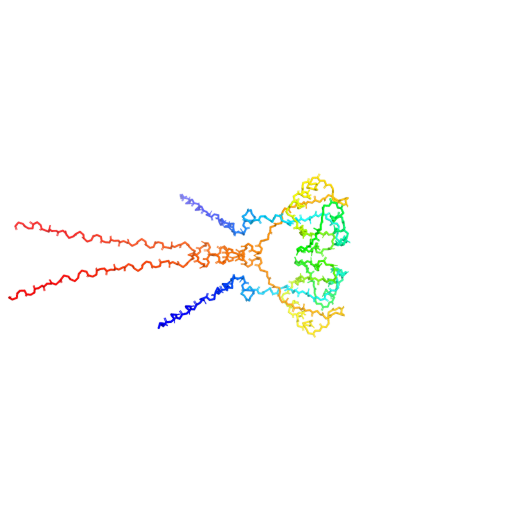1 98.19 66 ALA A C 1
ATOM 536 O O . ALA A 1 66 ? -1.343 -8.188 -11.789 1 98.19 66 ALA A O 1
ATOM 537 N N . ASP A 1 67 ? -0.379 -6.805 -13.273 1 97.69 67 ASP A N 1
ATOM 538 C CA . ASP A 1 67 ? 0.07 -7.883 -14.148 1 97.69 67 ASP A CA 1
ATOM 539 C C . ASP A 1 67 ? 1.416 -8.438 -13.688 1 97.69 67 ASP A C 1
ATOM 541 O O . ASP A 1 67 ? 1.991 -9.312 -14.344 1 97.69 67 ASP A O 1
ATOM 545 N N . GLN A 1 68 ? 1.989 -7.859 -12.672 1 98.19 68 GLN A N 1
ATOM 546 C CA . GLN A 1 68 ? 3.209 -8.281 -11.984 1 98.19 68 GLN A CA 1
ATOM 547 C C . GLN A 1 68 ? 4.43 -8.094 -12.883 1 98.19 68 GLN A C 1
ATOM 549 O O . GLN A 1 68 ? 5.434 -8.789 -12.719 1 98.19 68 GLN A O 1
ATOM 554 N N . GLN A 1 69 ? 4.336 -7.125 -13.773 1 98.25 69 GLN A N 1
ATOM 555 C CA . GLN A 1 69 ? 5.457 -6.918 -14.68 1 98.25 69 GLN A CA 1
ATOM 556 C C . GLN A 1 69 ? 6.363 -5.793 -14.188 1 98.25 69 GLN A C 1
ATOM 558 O O . GLN A 1 69 ? 7.512 -5.676 -14.625 1 98.25 69 GLN A O 1
ATOM 563 N N . ARG A 1 70 ? 5.82 -4.941 -13.336 1 98.56 70 ARG A N 1
ATOM 564 C CA . ARG A 1 70 ? 6.59 -3.82 -12.805 1 98.56 70 ARG A CA 1
ATOM 565 C C . ARG A 1 70 ? 6.695 -3.9 -11.281 1 98.56 70 ARG A C 1
ATOM 567 O O . ARG A 1 70 ? 5.691 -4.109 -10.594 1 98.56 70 ARG A O 1
ATOM 574 N N . LEU A 1 71 ? 7.898 -3.689 -10.742 1 98.81 71 LEU A N 1
ATOM 575 C CA . LEU A 1 71 ? 8.164 -3.705 -9.305 1 98.81 71 LEU A CA 1
ATOM 576 C C . LEU A 1 71 ? 8.289 -2.287 -8.766 1 98.81 71 LEU A C 1
ATOM 578 O O . LEU A 1 71 ? 8.945 -1.44 -9.375 1 98.81 71 LEU A O 1
ATOM 582 N N . PHE A 1 72 ? 7.582 -2 -7.652 1 98.75 72 PHE A N 1
ATOM 583 C CA . PHE A 1 72 ? 7.668 -0.766 -6.883 1 98.75 72 PHE A CA 1
ATOM 584 C C . PHE A 1 72 ? 8.102 -1.05 -5.449 1 98.75 72 PHE A C 1
ATOM 586 O O . PHE A 1 72 ? 7.473 -1.847 -4.75 1 98.75 72 PHE A O 1
ATOM 593 N N . VAL A 1 73 ? 9.164 -0.427 -5.008 1 98.88 73 VAL A N 1
ATOM 594 C CA . VAL A 1 73 ? 9.641 -0.726 -3.664 1 98.88 73 VAL A CA 1
ATOM 595 C C . VAL A 1 73 ? 9.961 0.573 -2.928 1 98.88 73 VAL A C 1
ATOM 597 O O . VAL A 1 73 ? 10.469 1.525 -3.529 1 98.88 73 VAL A O 1
ATOM 600 N N . ALA A 1 74 ? 9.672 0.609 -1.713 1 98.88 74 ALA A N 1
ATOM 601 C CA . ALA A 1 74 ? 10.203 1.61 -0.793 1 98.88 74 ALA A CA 1
ATOM 602 C C . ALA A 1 74 ? 11.398 1.061 -0.017 1 98.88 74 ALA A C 1
ATOM 604 O O . ALA A 1 74 ? 11.234 0.265 0.91 1 98.88 74 ALA A O 1
ATOM 605 N N . VAL A 1 75 ? 12.516 1.542 -0.388 1 98.94 75 VAL A N 1
ATOM 606 C CA . VAL A 1 75 ? 13.766 1.06 0.201 1 98.94 75 VAL A CA 1
ATOM 607 C C . VAL A 1 75 ? 14.195 1.989 1.333 1 98.94 75 VAL A C 1
ATOM 609 O O . VAL A 1 75 ? 14.367 3.193 1.126 1 98.94 75 VAL A O 1
ATOM 612 N N . ARG A 1 76 ? 14.336 1.387 2.486 1 98.94 76 ARG A N 1
ATOM 613 C CA . ARG A 1 76 ? 14.75 2.141 3.666 1 98.94 76 ARG A CA 1
ATOM 614 C C . ARG A 1 76 ? 16.219 1.901 3.982 1 98.94 76 ARG A C 1
ATOM 616 O O . ARG A 1 76 ? 16.641 0.765 4.223 1 98.94 76 ARG A O 1
ATOM 623 N N . PHE A 1 77 ? 16.969 2.98 4.059 1 98.94 77 PHE A N 1
ATOM 624 C CA . PHE A 1 77 ? 18.375 2.904 4.402 1 98.94 77 PHE A CA 1
ATOM 625 C C . PHE A 1 77 ? 18.578 3.084 5.902 1 98.94 77 PHE A C 1
ATOM 627 O O . PHE A 1 77 ? 17.812 3.793 6.559 1 98.94 77 PHE A O 1
ATOM 634 N N . GLU A 1 78 ? 19.594 2.473 6.41 1 98.62 78 GLU A N 1
ATOM 635 C CA . GLU A 1 78 ? 19.875 2.531 7.84 1 98.62 78 GLU A CA 1
ATOM 636 C C . GLU A 1 78 ? 20.219 3.953 8.281 1 98.62 78 GLU A C 1
ATOM 638 O O . GLU A 1 78 ? 19.906 4.355 9.398 1 98.62 78 GLU A O 1
ATOM 643 N N . THR A 1 79 ? 20.891 4.727 7.418 1 98.62 79 THR A N 1
ATOM 644 C CA . THR A 1 79 ? 21.25 6.098 7.766 1 98.62 79 THR A CA 1
ATOM 645 C C . THR A 1 79 ? 20.734 7.074 6.711 1 98.62 79 THR A C 1
ATOM 647 O O . THR A 1 79 ? 20.594 6.715 5.539 1 98.62 79 THR A O 1
ATOM 650 N N . ARG A 1 80 ? 20.531 8.305 7.137 1 98.62 80 ARG A N 1
ATOM 651 C CA . ARG A 1 80 ? 20.125 9.367 6.219 1 98.62 80 ARG A CA 1
ATOM 652 C C . ARG A 1 80 ? 21.203 9.633 5.176 1 98.62 80 ARG A C 1
ATOM 654 O O . ARG A 1 80 ? 20.906 9.93 4.02 1 98.62 80 ARG A O 1
ATOM 661 N N . ASP A 1 81 ? 22.406 9.539 5.598 1 98.81 81 ASP A N 1
ATOM 662 C CA . ASP A 1 81 ? 23.531 9.797 4.695 1 98.81 81 ASP A CA 1
ATOM 663 C C . ASP A 1 81 ? 23.578 8.766 3.568 1 98.81 81 ASP A C 1
ATOM 665 O O . ASP A 1 81 ? 23.828 9.117 2.414 1 98.81 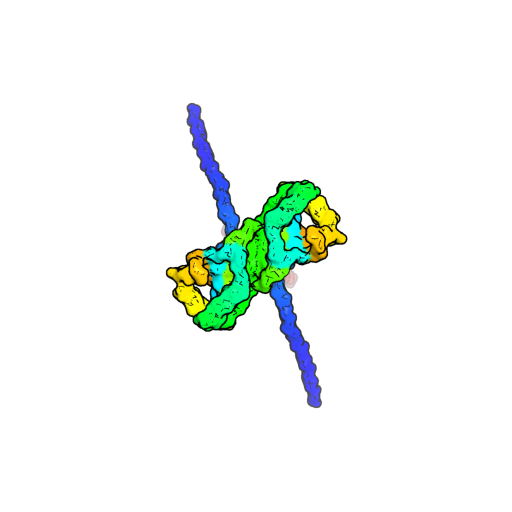81 ASP A O 1
ATOM 669 N N . ASP A 1 82 ? 23.328 7.539 3.904 1 98.81 82 ASP A N 1
ATOM 670 C CA . ASP A 1 82 ? 23.281 6.5 2.881 1 98.81 82 ASP A CA 1
ATOM 671 C C . ASP A 1 82 ? 22.156 6.762 1.886 1 98.81 82 ASP A C 1
ATOM 673 O O . ASP A 1 82 ? 22.328 6.594 0.677 1 98.81 82 ASP A O 1
ATOM 677 N N . ALA A 1 83 ? 20.984 7.137 2.393 1 98.88 83 ALA A N 1
ATOM 678 C CA . ALA A 1 83 ? 19.859 7.445 1.527 1 98.88 83 ALA A CA 1
ATOM 679 C C . ALA A 1 83 ? 20.188 8.594 0.578 1 98.88 83 ALA A C 1
ATOM 681 O O . ALA A 1 83 ? 19.891 8.523 -0.616 1 98.88 83 ALA A O 1
ATOM 682 N N . LYS A 1 84 ? 20.812 9.609 1.115 1 98.69 84 LYS A N 1
ATOM 683 C CA . LYS A 1 84 ? 21.203 10.758 0.302 1 98.69 84 LYS A CA 1
ATOM 684 C C . LYS A 1 84 ? 22.188 10.344 -0.787 1 98.69 84 LYS A C 1
ATOM 686 O O . LYS A 1 84 ? 22.078 10.797 -1.929 1 98.69 84 LYS A O 1
ATOM 691 N N . GLU A 1 85 ? 23.094 9.57 -0.385 1 98.56 85 GLU A N 1
ATOM 692 C CA . GLU A 1 85 ? 24.078 9.094 -1.357 1 98.56 85 GLU A CA 1
ATOM 693 C C . GLU A 1 85 ? 23.391 8.312 -2.479 1 98.56 85 GLU A C 1
ATOM 695 O O . GLU A 1 85 ? 23.703 8.508 -3.656 1 98.56 85 GLU A O 1
ATOM 700 N N . ALA A 1 86 ? 22.516 7.398 -2.131 1 98.62 86 ALA A N 1
ATOM 701 C CA . ALA A 1 86 ? 21.797 6.605 -3.121 1 98.62 86 ALA A CA 1
ATOM 702 C C . ALA A 1 86 ? 20.984 7.504 -4.059 1 98.62 86 ALA A C 1
ATOM 704 O O . ALA A 1 86 ? 21.016 7.324 -5.277 1 98.62 86 ALA A O 1
ATOM 705 N N . MET A 1 87 ? 20.281 8.414 -3.484 1 98.5 87 MET A N 1
ATOM 706 C CA . MET A 1 87 ? 19.484 9.359 -4.273 1 98.5 87 MET A CA 1
ATOM 707 C C . MET A 1 87 ? 20.375 10.102 -5.27 1 98.5 87 MET A C 1
ATOM 709 O O . MET A 1 87 ? 20.016 10.227 -6.445 1 98.5 87 MET A O 1
ATOM 713 N N . SER A 1 88 ? 21.469 10.617 -4.82 1 97.38 88 SER A N 1
ATOM 714 C CA . SER A 1 88 ? 22.375 11.375 -5.66 1 97.38 88 SER A CA 1
ATOM 715 C C . SER A 1 88 ? 22.969 10.508 -6.77 1 97.38 88 SER A C 1
ATOM 717 O O . SER A 1 88 ? 23.094 10.945 -7.914 1 97.38 88 SER A O 1
ATOM 719 N N . LYS A 1 89 ? 23.266 9.328 -6.441 1 97 89 LYS A N 1
ATOM 720 C CA . LYS A 1 89 ? 23.969 8.43 -7.363 1 97 89 LYS A CA 1
ATOM 721 C C . LYS A 1 89 ? 23.016 7.922 -8.445 1 97 89 LYS A C 1
ATOM 723 O O . LYS A 1 89 ? 23.406 7.785 -9.609 1 97 89 LYS A O 1
ATOM 728 N N . TYR A 1 90 ? 21.766 7.68 -8.07 1 97.31 90 TYR A N 1
ATOM 729 C CA . TYR A 1 90 ? 20.953 6.879 -8.977 1 97.31 90 TYR A CA 1
ATOM 730 C C . TYR A 1 90 ? 19.766 7.676 -9.5 1 97.31 90 TYR A C 1
ATOM 732 O O . TYR A 1 90 ? 19.016 7.207 -10.359 1 97.31 90 TYR A O 1
ATOM 740 N N . SER A 1 91 ? 19.469 8.836 -9.078 1 94.56 91 SER A N 1
ATOM 741 C CA . SER A 1 91 ? 18.328 9.617 -9.547 1 94.56 91 SER A CA 1
ATOM 742 C C . SER A 1 91 ? 18.438 9.914 -11.039 1 94.56 91 SER A C 1
ATOM 744 O O . SER A 1 91 ? 17.422 9.969 -11.734 1 94.56 91 SER A O 1
ATOM 746 N N . ASP A 1 92 ? 19.578 10.023 -11.586 1 91.62 92 ASP A N 1
ATOM 747 C CA . ASP A 1 92 ? 19.75 10.359 -13 1 91.62 92 ASP A CA 1
ATOM 748 C C . ASP A 1 92 ? 20.578 9.289 -13.711 1 91.62 92 ASP A C 1
ATOM 750 O O . ASP A 1 92 ? 21.156 9.547 -14.766 1 91.62 92 ASP A O 1
ATOM 754 N N . SER A 1 93 ? 20.719 8.156 -13.078 1 91.62 93 SER A N 1
ATOM 755 C CA . SER A 1 93 ? 21.484 7.055 -13.656 1 91.62 93 SER A CA 1
ATOM 756 C C . SER A 1 93 ? 20.688 5.758 -13.633 1 91.62 93 SER A C 1
ATOM 758 O O . SER A 1 93 ? 19.594 5.707 -13.055 1 91.62 93 SER A O 1
ATOM 760 N N . ASP A 1 94 ? 21.297 4.812 -14.344 1 95.81 94 ASP A N 1
ATOM 761 C CA . ASP A 1 94 ? 20.672 3.496 -14.344 1 95.81 94 ASP A CA 1
ATOM 762 C C . ASP A 1 94 ? 20.875 2.797 -13 1 95.81 94 ASP A C 1
ATOM 764 O O . ASP A 1 94 ? 21.922 2.945 -12.367 1 95.81 94 ASP A O 1
ATOM 768 N N . LEU A 1 95 ? 19.922 2.104 -12.578 1 97.56 95 LEU A N 1
ATOM 769 C CA . LEU A 1 95 ? 19.984 1.261 -11.383 1 97.56 95 LEU A CA 1
ATOM 770 C C . LEU A 1 95 ? 19.875 -0.214 -11.758 1 97.56 95 LEU A C 1
ATOM 772 O O . LEU A 1 95 ? 18.828 -0.649 -12.258 1 97.56 95 LEU A O 1
ATOM 776 N N . MET A 1 96 ? 20.906 -0.866 -11.547 1 97.25 96 MET A N 1
ATOM 777 C CA . MET A 1 96 ? 20.938 -2.297 -11.828 1 97.25 96 MET A CA 1
ATOM 778 C C . MET A 1 96 ? 20.609 -2.566 -13.297 1 97.25 96 MET A C 1
ATOM 780 O O . MET A 1 96 ? 19.906 -3.523 -13.617 1 97.25 96 MET A O 1
ATOM 784 N N . GLY A 1 97 ? 20.953 -1.674 -14.078 1 97.19 97 GLY A N 1
ATOM 785 C CA . GLY A 1 97 ? 20.797 -1.827 -15.516 1 97.19 97 GLY A CA 1
ATOM 786 C C . GLY A 1 97 ? 19.453 -1.36 -16.031 1 97.19 97 GLY A C 1
ATOM 787 O O . GLY A 1 97 ? 19.109 -1.565 -17.188 1 97.19 97 GLY A O 1
ATOM 788 N N . HIS A 1 98 ? 18.672 -0.717 -15.195 1 97.81 98 HIS A N 1
ATOM 789 C CA . HIS A 1 98 ? 17.344 -0.265 -15.562 1 97.81 98 HIS A CA 1
ATOM 790 C C . HIS A 1 98 ? 17.188 1.235 -15.336 1 97.81 98 HIS A C 1
ATOM 792 O O . HIS A 1 98 ? 17.75 1.786 -14.391 1 97.81 98 HIS A O 1
ATOM 798 N N . ARG A 1 99 ? 16.438 1.891 -16.234 1 96.44 99 ARG A N 1
ATOM 799 C CA . ARG A 1 99 ? 16.047 3.275 -15.992 1 96.44 99 ARG A CA 1
ATOM 800 C C . ARG A 1 99 ? 14.938 3.359 -14.953 1 96.44 99 ARG A C 1
ATOM 802 O O . ARG A 1 99 ? 13.805 2.934 -15.203 1 96.44 99 ARG A O 1
ATOM 809 N N . CYS A 1 100 ? 15.312 3.826 -13.852 1 97.94 100 CYS A N 1
ATOM 810 C CA . CYS A 1 100 ? 14.391 3.877 -12.727 1 97.94 100 CYS A CA 1
ATOM 811 C C . CYS A 1 100 ? 14.086 5.316 -12.336 1 97.94 100 CYS A C 1
ATOM 813 O O . CYS A 1 100 ? 14.836 6.23 -12.68 1 97.94 100 CYS A O 1
ATOM 815 N N . GLU A 1 101 ? 12.93 5.473 -11.789 1 98.12 101 GLU A N 1
ATOM 816 C CA . GLU A 1 101 ? 12.578 6.723 -11.117 1 98.12 101 GLU A CA 1
ATOM 817 C C . GLU A 1 101 ? 12.703 6.586 -9.602 1 98.12 101 GLU A C 1
ATOM 819 O O . GLU A 1 101 ? 12.133 5.668 -9.008 1 98.12 101 GLU A O 1
ATOM 824 N N . LEU A 1 102 ? 13.469 7.461 -8.977 1 98.62 102 LEU A N 1
ATOM 825 C CA . LEU A 1 102 ? 13.656 7.504 -7.531 1 98.62 102 LEU A CA 1
ATOM 826 C C . LEU A 1 102 ? 13.07 8.789 -6.945 1 98.62 102 LEU A C 1
ATOM 828 O O . LEU A 1 102 ? 13.359 9.883 -7.434 1 98.62 102 LEU A O 1
ATOM 832 N N . THR A 1 103 ? 12.234 8.625 -5.918 1 98.31 103 THR A N 1
ATOM 833 C CA . THR A 1 103 ? 11.734 9.766 -5.164 1 98.31 103 THR A CA 1
ATOM 834 C C . THR A 1 103 ? 11.797 9.5 -3.662 1 98.31 103 THR A C 1
ATOM 836 O O . THR A 1 103 ? 11.805 8.344 -3.234 1 98.31 103 THR A O 1
ATOM 839 N N . TRP A 1 104 ? 11.914 10.555 -2.924 1 98.56 104 TRP A N 1
ATOM 840 C CA . TRP A 1 104 ? 11.758 10.383 -1.483 1 98.56 104 TRP A CA 1
ATOM 841 C C . TRP A 1 104 ? 10.359 9.906 -1.14 1 98.56 104 TRP A C 1
ATOM 843 O O . TRP A 1 104 ? 9.367 10.391 -1.697 1 98.56 104 TRP A O 1
ATOM 853 N N . PHE A 1 105 ? 10.336 8.977 -0.284 1 98.38 105 PHE A N 1
ATOM 854 C CA . PHE A 1 105 ? 9.047 8.383 0.053 1 98.38 105 PHE A CA 1
ATOM 855 C C . PHE A 1 105 ? 8.211 9.344 0.887 1 98.38 105 PHE A C 1
ATOM 857 O O . PHE A 1 105 ? 8.727 10.008 1.784 1 98.38 105 PHE A O 1
ATOM 864 N N . LYS A 1 106 ? 6.938 9.367 0.584 1 96.12 106 LYS A N 1
ATOM 865 C CA . LYS A 1 106 ? 5.926 10.102 1.335 1 96.12 106 LYS A CA 1
ATOM 866 C C . LYS A 1 106 ? 4.867 9.164 1.901 1 96.12 106 LYS A C 1
ATOM 868 O O . LYS A 1 106 ? 4.113 8.539 1.148 1 96.12 106 LYS A O 1
ATOM 873 N N . ASP A 1 107 ? 4.828 9.062 3.172 1 93.81 107 ASP A N 1
ATOM 874 C CA . ASP A 1 107 ? 3.84 8.203 3.814 1 93.81 107 ASP A CA 1
ATOM 875 C C . ASP A 1 107 ? 2.51 8.93 3.99 1 93.81 107 ASP A C 1
ATOM 877 O O . ASP A 1 107 ? 2.24 9.492 5.055 1 93.81 107 ASP A O 1
ATOM 881 N N . ILE A 1 108 ? 1.673 8.805 3.047 1 89.12 108 ILE A N 1
ATOM 882 C CA . ILE A 1 108 ? 0.409 9.531 3.012 1 89.12 108 ILE A CA 1
ATOM 883 C C . ILE A 1 108 ? -0.502 9.039 4.133 1 89.12 108 ILE A C 1
ATOM 885 O O . ILE A 1 108 ? -1.183 9.828 4.785 1 89.12 108 ILE A O 1
ATOM 889 N N . ARG A 1 109 ? -0.5 7.781 4.387 1 87 109 ARG A N 1
ATOM 890 C CA . ARG A 1 109 ? -1.344 7.207 5.43 1 87 109 ARG A CA 1
ATOM 891 C C . ARG A 1 109 ? -0.955 7.738 6.805 1 87 109 ARG A C 1
ATOM 893 O O . ARG A 1 109 ? -1.814 8.18 7.57 1 87 109 ARG A O 1
ATOM 900 N N . ARG A 1 110 ? 0.297 7.656 7.039 1 89.69 110 ARG A N 1
ATOM 901 C CA . ARG A 1 110 ? 0.785 8.148 8.328 1 89.69 110 ARG A CA 1
ATOM 902 C C . ARG A 1 110 ? 0.499 9.633 8.492 1 89.69 110 ARG A C 1
ATOM 904 O O . ARG A 1 110 ? 0.095 10.078 9.57 1 89.69 110 ARG A O 1
ATOM 911 N N . TYR A 1 111 ? 0.622 10.406 7.48 1 89.31 111 TYR A N 1
ATOM 912 C CA . TYR A 1 111 ? 0.354 11.836 7.512 1 89.31 111 TYR A CA 1
ATOM 913 C C . TYR A 1 111 ? -1.123 12.109 7.77 1 89.31 111 TYR A C 1
ATOM 915 O O . TYR A 1 111 ? -1.469 12.953 8.594 1 89.31 111 TYR A O 1
ATOM 923 N N . ALA A 1 112 ? -1.936 11.391 7.09 1 84.31 112 ALA A N 1
ATOM 924 C CA . ALA A 1 112 ? -3.377 11.555 7.266 1 84.31 112 ALA A CA 1
ATOM 925 C C . ALA A 1 112 ? -3.793 11.25 8.703 1 84.31 112 ALA A C 1
ATOM 927 O O . ALA A 1 112 ? -4.629 11.953 9.273 1 84.31 112 ALA A O 1
ATOM 928 N N . GLN A 1 113 ? -3.256 10.281 9.281 1 84.56 113 GLN A N 1
ATOM 929 C CA . GLN A 1 113 ? -3.531 9.906 10.672 1 84.56 113 GLN A CA 1
ATOM 930 C C . GLN A 1 113 ? -3.08 11 11.633 1 84.56 113 GLN A C 1
ATOM 932 O O . GLN A 1 113 ? -3.814 11.367 12.555 1 84.56 113 GLN A O 1
ATOM 937 N N . TYR A 1 114 ? -1.981 11.523 11.359 1 86.12 114 TYR A N 1
ATOM 938 C CA . TYR A 1 114 ? -1.444 12.594 12.195 1 86.12 114 TYR A CA 1
ATOM 939 C C . TYR A 1 114 ? -2.336 13.828 12.133 1 86.12 114 TYR A C 1
ATOM 941 O O . TYR A 1 114 ? -2.6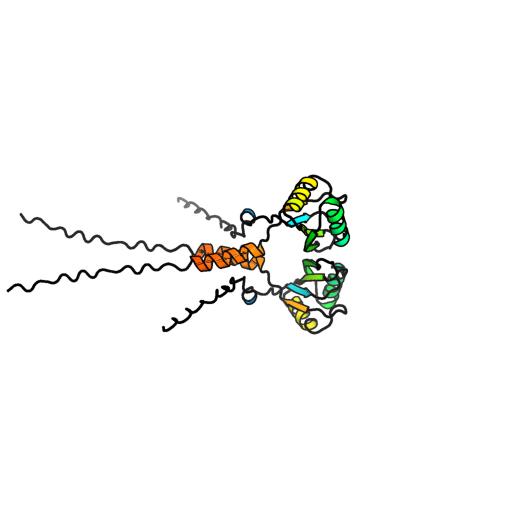15 14.445 13.164 1 86.12 114 TYR A O 1
ATOM 949 N N . GLN A 1 115 ? -2.793 14.234 10.93 1 83.19 115 GLN A N 1
ATOM 950 C CA . GLN A 1 115 ? -3.658 15.391 10.742 1 83.19 115 GLN A CA 1
ATOM 951 C C . GLN A 1 115 ? -4.984 15.211 11.477 1 83.19 115 GLN A C 1
ATOM 953 O O . GLN A 1 115 ? -5.484 16.156 12.102 1 83.19 115 GLN A O 1
ATOM 958 N N . SER A 1 116 ? -5.488 14.117 11.422 1 80.06 116 SER A N 1
ATOM 959 C CA . SER A 1 116 ? -6.754 13.82 12.086 1 80.06 116 SER A CA 1
ATOM 960 C C . SER A 1 116 ? -6.637 13.961 13.602 1 80.06 116 SER A C 1
ATOM 962 O O . SER A 1 116 ? -7.496 14.562 14.242 1 80.06 116 SER A O 1
ATOM 964 N N . LEU A 1 117 ? -5.559 13.469 14.07 1 81.94 117 LEU A N 1
ATOM 965 C CA . LEU A 1 117 ? -5.309 13.531 15.508 1 81.94 117 LEU A CA 1
ATOM 966 C C . LEU A 1 117 ? -5.141 14.977 15.969 1 81.94 117 LEU A C 1
ATOM 968 O O . LEU A 1 117 ? -5.73 15.383 16.969 1 81.94 117 LEU A O 1
ATOM 972 N N . ASN A 1 118 ? -4.504 15.82 15.266 1 81.19 118 ASN A N 1
ATOM 973 C CA . ASN A 1 118 ? -4.23 17.203 15.602 1 81.19 118 ASN A CA 1
ATOM 974 C C . ASN A 1 118 ? -5.48 18.078 15.484 1 81.19 118 ASN A C 1
ATOM 976 O O . ASN A 1 118 ? -5.699 18.984 16.297 1 81.19 118 ASN A O 1
ATOM 980 N N . GLN A 1 119 ? -6.301 17.828 14.5 1 75.88 119 GLN A N 1
ATOM 981 C CA . GLN A 1 119 ? -7.547 18.562 14.328 1 75.88 119 GLN A CA 1
ATOM 982 C C . GLN A 1 119 ? -8.5 18.297 15.5 1 75.88 119 GLN A C 1
ATOM 984 O O . GLN A 1 119 ? -9.156 19.219 15.984 1 75.88 119 GLN A O 1
ATOM 989 N N . GLN A 1 120 ? -8.547 17.203 15.977 1 72.44 120 GLN A N 1
ATOM 990 C CA . GLN A 1 120 ? -9.398 16.875 17.109 1 72.44 120 GLN A CA 1
ATOM 991 C C . GLN A 1 120 ? -8.93 17.578 18.375 1 72.44 120 GLN A C 1
ATOM 993 O O . GLN A 1 120 ? -9.75 18.047 19.172 1 72.44 120 GLN A O 1
ATOM 998 N N . ARG A 1 121 ? -7.77 17.766 18.484 1 72.25 121 ARG A N 1
ATOM 999 C CA . ARG A 1 121 ? -7.203 18.453 19.641 1 72.25 121 ARG A CA 1
ATOM 1000 C C . ARG A 1 121 ? -7.449 19.953 19.562 1 72.25 121 ARG A C 1
ATOM 1002 O O . ARG A 1 121 ? -7.711 20.594 20.578 1 72.25 121 ARG A O 1
ATOM 1009 N N . ARG A 1 122 ? -7.457 20.484 18.344 1 65.69 122 ARG A N 1
ATOM 1010 C CA . ARG A 1 122 ? -7.598 21.922 18.172 1 65.69 122 ARG A CA 1
ATOM 1011 C C . ARG A 1 122 ? -9.062 22.344 18.219 1 65.69 122 ARG A C 1
ATOM 1013 O O . ARG A 1 122 ? -9.375 23.484 18.562 1 65.69 122 ARG A O 1
ATOM 1020 N N . GLY A 1 123 ? -9.852 21.531 17.719 1 59.59 123 GLY A N 1
ATOM 1021 C CA . GLY A 1 123 ? -11.242 21.922 17.547 1 59.59 123 GLY A CA 1
ATOM 1022 C C . GLY A 1 123 ? -12 22.047 18.844 1 59.59 123 GLY A C 1
ATOM 1023 O O . GLY A 1 123 ? -13.211 22.281 18.844 1 59.59 123 GLY A O 1
ATOM 1024 N N . ARG A 1 124 ? -11.422 21.875 19.953 1 58.59 124 ARG A N 1
ATOM 1025 C CA . ARG A 1 124 ? -12.289 22.156 21.094 1 58.59 124 ARG A CA 1
ATOM 1026 C C . ARG A 1 124 ? -12.469 23.656 21.281 1 58.59 124 ARG A C 1
ATOM 1028 O O . ARG A 1 124 ? -11.5 24.391 21.469 1 58.59 124 ARG A O 1
ATOM 1035 N N . PRO A 1 125 ? -13.562 24.172 20.734 1 54.56 125 PRO A N 1
ATOM 1036 C CA . PRO A 1 125 ? -13.805 25.594 21 1 54.56 125 PRO A CA 1
ATOM 1037 C C . PRO A 1 125 ? -13.625 25.969 22.469 1 54.56 125 PRO A C 1
ATOM 1039 O O . PRO A 1 125 ? -14.008 25.203 23.344 1 54.56 125 PRO A O 1
ATOM 1042 N N . VAL A 1 126 ? -12.703 26.719 22.766 1 51.38 126 VAL A N 1
ATOM 1043 C CA . VAL A 1 126 ? -12.609 27.328 24.094 1 51.38 126 VAL A CA 1
ATOM 1044 C C . VAL A 1 126 ? -13.844 28.188 24.344 1 51.38 126 VAL A C 1
ATOM 1046 O O . VAL A 1 126 ? -14.078 29.172 23.641 1 51.38 126 VAL A O 1
ATOM 1049 N N . PHE A 1 127 ? -14.867 27.625 24.719 1 55.09 127 PHE A N 1
ATOM 1050 C CA . PHE A 1 127 ? -16.016 28.391 25.188 1 55.09 127 PHE A CA 1
ATOM 1051 C C . PHE A 1 127 ? -15.586 29.359 26.281 1 55.09 127 PHE A C 1
ATOM 1053 O O . PHE A 1 127 ? -15.047 28.953 27.312 1 55.09 127 PHE A O 1
ATOM 1060 N N . ARG A 1 128 ? -15.164 30.5 25.938 1 54.78 128 ARG A N 1
ATOM 1061 C CA . ARG A 1 128 ? -15 31.562 26.938 1 54.78 128 ARG A CA 1
ATOM 1062 C C . ARG A 1 128 ? -16.312 31.812 27.672 1 54.78 128 ARG A C 1
ATOM 1064 O O . ARG A 1 128 ? -17.344 32.031 27.047 1 54.78 128 ARG A O 1
ATOM 1071 N N . ARG A 1 129 ? -16.484 31.25 28.781 1 53.19 129 ARG A N 1
ATOM 1072 C CA . ARG A 1 129 ? -17.531 31.594 29.75 1 53.19 129 ARG A CA 1
ATOM 1073 C C . ARG A 1 129 ? -17.641 33.094 29.922 1 53.19 129 ARG A C 1
ATOM 1075 O O . ARG A 1 129 ? -16.703 33.75 30.375 1 53.19 129 ARG A O 1
ATOM 1082 N N . GLY A 1 130 ? -18.234 33.875 29.062 1 51.5 130 GLY A N 1
ATOM 1083 C CA . GLY A 1 130 ? -18.594 35.25 29.328 1 51.5 130 GLY A CA 1
ATOM 1084 C C . GLY A 1 130 ? -19.312 35.406 30.656 1 51.5 130 GLY A C 1
ATOM 1085 O O . GLY A 1 130 ? -20.312 34.75 30.922 1 51.5 130 GLY A O 1
ATOM 1086 N N . TYR A 1 131 ? -18.672 35.75 31.734 1 52.28 131 TYR A N 1
ATOM 1087 C CA . TYR A 1 131 ? -19.234 36.219 33 1 52.28 131 TYR A CA 1
ATOM 1088 C C . TYR A 1 131 ? -20.188 37.406 32.75 1 52.28 131 TYR A C 1
ATOM 1090 O O . TYR A 1 131 ? -19.766 38.438 32.25 1 52.28 131 TYR A O 1
ATOM 1098 N N . GLN A 1 132 ? -21.391 37.25 32.375 1 49.47 132 GLN A N 1
ATOM 1099 C CA . GLN A 1 132 ? -22.438 38.25 32.438 1 49.47 132 GLN A CA 1
ATOM 1100 C C . GLN A 1 132 ? -22.562 38.812 33.844 1 49.47 132 GLN A C 1
ATOM 1102 O O . GLN A 1 132 ? -22.844 38.094 34.812 1 49.47 132 GLN A O 1
ATOM 1107 N N . TYR A 1 133 ? -21.844 39.812 34.25 1 48.03 133 TYR A N 1
ATOM 1108 C CA . TYR A 1 133 ? -22.062 40.656 35.438 1 48.03 133 TYR A CA 1
ATOM 1109 C C . TYR A 1 133 ? -23.5 41.156 35.5 1 48.03 133 TYR A C 1
ATOM 1111 O O . TYR A 1 133 ? -23.953 41.844 34.594 1 48.03 133 TYR A O 1
ATOM 1119 N N . ASN A 1 134 ? -24.453 40.469 36 1 44.88 134 ASN A N 1
ATOM 1120 C CA . ASN A 1 134 ? -25.766 40.938 36.438 1 44.88 134 ASN A CA 1
ATOM 1121 C C . ASN A 1 134 ? -25.625 42.156 37.375 1 44.88 134 ASN A C 1
ATOM 1123 O O . ASN A 1 134 ? -25.062 42.031 38.469 1 44.88 134 ASN A O 1
ATOM 1127 N N . ASN A 1 135 ? -25.422 43.344 36.938 1 41.28 135 ASN A N 1
ATOM 1128 C CA . ASN A 1 135 ? -25.562 44.594 37.688 1 41.28 135 ASN A CA 1
ATOM 1129 C C . ASN A 1 135 ? -26.922 44.656 38.406 1 41.28 135 ASN A C 1
ATOM 1131 O O . ASN A 1 135 ? -27.953 44.781 37.719 1 41.28 135 ASN A O 1
ATOM 1135 N N . ASN A 1 136 ? -27.25 43.969 39.406 1 40.34 136 ASN A N 1
ATOM 1136 C CA . ASN A 1 136 ? -28.391 44.094 40.312 1 40.34 136 ASN A CA 1
ATOM 1137 C C . ASN A 1 136 ? -28.5 45.531 40.844 1 40.34 136 ASN A C 1
ATOM 1139 O O . ASN A 1 136 ? -27.594 46 41.531 1 40.34 136 ASN A O 1
ATOM 1143 N N . SER A 1 137 ? -29.047 46.531 40.125 1 46.97 137 SER A N 1
ATOM 1144 C CA . SER A 1 137 ? -29.547 47.812 40.594 1 46.97 137 SER A CA 1
ATOM 1145 C C . SER A 1 137 ? -30.438 47.656 41.844 1 46.97 137 SER A C 1
ATOM 1147 O O . SER A 1 137 ? -31.469 47 41.75 1 46.97 137 SER A O 1
ATOM 1149 N N . SER A 1 138 ? -29.938 47.531 43.094 1 44.28 138 SER A N 1
ATOM 1150 C CA . SER A 1 138 ? -30.656 47.625 44.344 1 44.28 138 SER A CA 1
ATOM 1151 C C . SER A 1 138 ? -31.406 48.969 44.438 1 44.28 138 SER A C 1
ATOM 1153 O O . SER A 1 138 ? -30.797 50.031 44.469 1 44.28 138 SER A O 1
ATOM 1155 N N . ARG A 1 139 ? -32.562 49.062 43.812 1 46.56 139 ARG A N 1
ATOM 1156 C CA . ARG A 1 139 ? -33.562 50.094 44.125 1 46.56 139 ARG A CA 1
ATOM 1157 C C . ARG A 1 139 ? -33.875 50.125 45.594 1 46.56 139 ARG A C 1
ATOM 1159 O O . ARG A 1 139 ? -34.375 49.156 46.156 1 46.56 139 ARG A O 1
ATOM 1166 N N . GLY A 1 140 ? -32.906 50.594 46.469 1 41.12 140 GLY A N 1
ATOM 1167 C CA . GLY A 1 140 ? -33.281 50.844 47.844 1 41.12 140 GLY A CA 1
ATOM 1168 C C . GLY A 1 140 ? -34.531 51.688 47.969 1 41.12 140 GLY A C 1
ATOM 1169 O O . GLY A 1 140 ? -34.75 52.625 47.188 1 41.12 140 GLY A O 1
ATOM 1170 N N . ARG A 1 141 ? -35.656 51.031 48.281 1 47.19 141 ARG A N 1
ATOM 1171 C CA . ARG A 1 141 ? -36.906 51.5 48.844 1 47.19 141 ARG A CA 1
ATOM 1172 C C . ARG A 1 141 ? -36.688 52.469 50 1 47.19 141 ARG A C 1
ATOM 1174 O O . ARG A 1 141 ? -36.156 52.094 51.031 1 47.19 141 ARG A O 1
ATOM 1181 N N . ASP A 1 142 ? -36.219 53.656 49.75 1 41.84 142 ASP A N 1
ATOM 1182 C CA . ASP A 1 142 ? -36.406 54.594 50.844 1 41.84 142 ASP A CA 1
ATOM 1183 C C . ASP A 1 142 ? -37.906 54.781 51.156 1 41.84 142 ASP A C 1
ATOM 1185 O O . ASP A 1 142 ? -38.688 55.094 50.25 1 41.84 142 ASP A O 1
ATOM 1189 N N . ALA A 1 143 ? -38.375 53.938 52.094 1 36.69 143 ALA A N 1
ATOM 1190 C CA . ALA A 1 143 ? -39.25 54.625 53.062 1 36.69 143 ALA A CA 1
ATOM 1191 C C . ALA A 1 143 ? -38.469 55.594 53.906 1 36.69 143 ALA A C 1
ATOM 1193 O O . ALA A 1 143 ? -37.281 55.406 54.188 1 36.69 143 ALA A O 1
ATOM 1194 N N . MET B 1 1 ? 7.621 14.039 61.781 1 30.34 1 MET B N 1
ATOM 1195 C CA . MET B 1 1 ? 8.008 14.656 60.5 1 30.34 1 MET B CA 1
ATOM 1196 C C . MET B 1 1 ? 7.391 13.906 59.312 1 30.34 1 MET B C 1
ATOM 1198 O O . MET B 1 1 ? 7.699 12.734 59.094 1 30.34 1 MET B O 1
ATOM 1202 N N . SER B 1 2 ? 6.07 14.195 59 1 35.34 2 SER B N 1
ATOM 1203 C CA . SER B 1 2 ? 5.074 13.586 58.125 1 35.34 2 SER B CA 1
ATOM 1204 C C . SER B 1 2 ? 5.492 13.688 56.656 1 35.34 2 SER B C 1
ATOM 1206 O O . SER B 1 2 ? 5.695 14.781 56.125 1 35.34 2 SER B O 1
ATOM 1208 N N . TYR B 1 3 ? 6.414 12.742 56.219 1 37.56 3 TYR B N 1
ATOM 1209 C CA . TYR B 1 3 ? 6.812 12.594 54.812 1 37.56 3 TYR B CA 1
ATOM 1210 C C . TYR B 1 3 ? 5.602 12.633 53.875 1 37.56 3 TYR B C 1
ATOM 1212 O O . TYR B 1 3 ? 4.629 11.914 54.094 1 37.56 3 TYR B O 1
ATOM 1220 N N . GLY B 1 4 ? 5.254 13.883 53.344 1 35.34 4 GLY B N 1
ATOM 1221 C CA . GLY B 1 4 ? 4.281 14.188 52.312 1 35.34 4 GLY B CA 1
ATOM 1222 C C . GLY B 1 4 ? 4.234 13.148 51.219 1 35.34 4 GLY B C 1
ATOM 1223 O O . GLY B 1 4 ? 5.219 12.453 50.969 1 35.34 4 GLY B O 1
ATOM 1224 N N . GLY B 1 5 ? 3.074 12.586 50.969 1 36.41 5 GLY B N 1
ATOM 1225 C CA . GLY B 1 5 ? 2.506 11.688 49.969 1 36.41 5 GLY B CA 1
ATOM 1226 C C . GLY B 1 5 ? 2.988 11.969 48.562 1 36.41 5 GLY B C 1
ATOM 1227 O O . GLY B 1 5 ? 3.023 13.125 48.125 1 36.41 5 GLY B O 1
ATOM 1228 N N . TYR B 1 6 ? 4.027 11.172 48.094 1 39.28 6 TYR B N 1
ATOM 1229 C CA . TYR B 1 6 ? 4.414 11.062 46.688 1 39.28 6 TYR B CA 1
ATOM 1230 C C . TYR B 1 6 ? 3.203 11.203 45.781 1 39.28 6 TYR B C 1
ATOM 1232 O O . TYR B 1 6 ? 2.199 10.516 45.969 1 39.28 6 TYR B O 1
ATOM 1240 N N . GLY B 1 7 ? 2.771 12.5 45.438 1 36.16 7 GLY B N 1
ATOM 1241 C CA . GLY B 1 7 ? 1.823 12.805 44.375 1 36.16 7 GLY B CA 1
ATOM 1242 C C . GLY B 1 7 ? 1.85 11.789 43.25 1 36.16 7 GLY B C 1
ATOM 1243 O O . GLY B 1 7 ? 2.85 11.094 43.031 1 36.16 7 GLY B O 1
ATOM 1244 N N . ASN B 1 8 ? 0.685 11.305 42.906 1 35.03 8 ASN B N 1
ATOM 1245 C CA . ASN B 1 8 ? 0.228 10.5 41.781 1 35.03 8 ASN B CA 1
ATOM 1246 C C . ASN B 1 8 ? 0.942 10.883 40.469 1 35.03 8 ASN B C 1
ATOM 1248 O O . ASN B 1 8 ? 0.861 12.031 40.031 1 35.03 8 ASN B O 1
ATOM 1252 N N . ARG B 1 9 ? 2.248 10.508 40.344 1 37.59 9 ARG B N 1
ATOM 1253 C CA . ARG B 1 9 ? 2.809 10.508 38.969 1 37.59 9 ARG B CA 1
ATOM 1254 C C . ARG B 1 9 ? 1.736 10.195 37.938 1 37.59 9 ARG B C 1
ATOM 1256 O O . ARG B 1 9 ? 1.186 9.094 37.938 1 37.59 9 ARG B O 1
ATOM 1263 N N . GLY B 1 10 ? 0.758 11.125 37.75 1 35.94 10 GLY B N 1
ATOM 1264 C CA . GLY B 1 10 ? -0.07 10.961 36.562 1 35.94 10 GLY B CA 1
ATOM 1265 C C . GLY B 1 10 ? 0.642 10.25 35.406 1 35.94 10 GLY B C 1
ATOM 1266 O O . GLY B 1 10 ? 1.699 10.695 34.969 1 35.94 10 GLY B O 1
ATOM 1267 N N . GLY B 1 11 ? 0.685 8.977 35.469 1 37.56 11 GLY B N 1
ATOM 1268 C CA . GLY B 1 11 ? 1.084 8.148 34.344 1 37.56 11 GLY B CA 1
ATOM 1269 C C . GLY B 1 11 ? 0.922 8.836 33 1 37.56 11 GLY B C 1
ATOM 1270 O O . GLY B 1 11 ? -0.026 9.602 32.812 1 37.56 11 GLY B O 1
ATOM 1271 N N . TYR B 1 12 ? 1.992 9.336 32.406 1 37.5 12 TYR B N 1
ATOM 1272 C CA . TYR B 1 12 ? 1.978 9.617 30.969 1 37.5 12 TYR B CA 1
ATOM 1273 C C . TYR B 1 12 ? 0.946 8.758 30.25 1 37.5 12 TYR B C 1
ATOM 1275 O O . TYR B 1 12 ? 1.095 7.535 30.172 1 37.5 12 TYR B O 1
ATOM 1283 N N . ASP B 1 13 ? -0.302 8.828 30.547 1 36.72 13 ASP B N 1
ATOM 1284 C CA . ASP B 1 13 ? -1.24 8.297 29.562 1 36.72 13 ASP B CA 1
ATOM 1285 C C . ASP B 1 13 ? -0.649 8.352 28.156 1 36.72 13 ASP B C 1
ATOM 1287 O O . ASP B 1 13 ? -0.349 9.43 27.641 1 36.72 13 ASP B O 1
ATOM 1291 N N . TYR B 1 14 ? 0.285 7.566 27.75 1 41.5 14 TYR B N 1
ATOM 1292 C CA . TYR B 1 14 ? 0.44 7.328 26.312 1 41.5 14 TYR B CA 1
ATOM 1293 C C . TYR B 1 14 ? -0.81 7.75 25.547 1 41.5 14 TYR B C 1
ATOM 1295 O O . TYR B 1 14 ? -1.879 7.16 25.719 1 41.5 14 TYR B O 1
ATOM 1303 N N . GLN B 1 15 ? -1.269 8.938 25.641 1 41.38 15 GLN B N 1
ATOM 1304 C CA . GLN B 1 15 ? -2.246 9.398 24.656 1 41.38 15 GLN B CA 1
ATOM 1305 C C . GLN B 1 15 ? -2.303 8.461 23.453 1 41.38 15 GLN B C 1
ATOM 1307 O O . GLN B 1 15 ? -1.296 8.25 22.766 1 41.38 15 GLN B O 1
ATOM 1312 N N . ARG B 1 16 ? -2.861 7.312 23.547 1 47.56 16 ARG B N 1
ATOM 1313 C CA . ARG B 1 16 ? -3.254 6.512 22.406 1 47.56 16 ARG B CA 1
ATOM 1314 C C . ARG B 1 16 ? -3.35 7.367 21.141 1 47.56 16 ARG B C 1
ATOM 1316 O O . ARG B 1 16 ? -4.223 8.234 21.047 1 47.56 16 ARG B O 1
ATOM 1323 N N . ARG B 1 17 ? -2.236 7.988 20.641 1 50.53 17 ARG B N 1
ATOM 1324 C CA . ARG B 1 17 ? -2.26 8.602 19.312 1 50.53 17 ARG B CA 1
ATOM 1325 C C . ARG B 1 17 ? -3.432 8.07 18.484 1 50.53 17 ARG B C 1
ATOM 1327 O O . ARG B 1 17 ? -3.494 6.883 18.172 1 50.53 17 ARG B O 1
ATOM 1334 N N . ASP B 1 18 ? -4.703 8.578 18.609 1 55.62 18 ASP B N 1
ATOM 1335 C CA . ASP B 1 18 ? -5.957 8.32 17.906 1 55.62 18 ASP B CA 1
ATOM 1336 C C . ASP B 1 18 ? -5.711 8.047 16.422 1 55.62 18 ASP B C 1
ATOM 1338 O O . ASP B 1 18 ? -5.609 8.977 15.625 1 55.62 18 ASP B O 1
ATOM 1342 N N . ARG B 1 19 ? -4.945 7 16.172 1 69.31 19 ARG B N 1
ATOM 1343 C CA . ARG B 1 19 ? -4.793 6.387 14.859 1 69.31 19 ARG B CA 1
ATOM 1344 C C . ARG B 1 19 ? -6.148 6.156 14.195 1 69.31 19 ARG B C 1
ATOM 1346 O O . ARG B 1 19 ? -7.168 6.055 14.883 1 69.31 19 ARG B O 1
ATOM 1353 N N . ILE B 1 20 ? -6.34 6.461 12.922 1 75.44 20 ILE B N 1
ATOM 1354 C CA . ILE B 1 20 ? -7.551 6.098 12.195 1 75.44 20 ILE B CA 1
ATOM 1355 C C . ILE B 1 20 ? -8.07 4.754 12.695 1 75.44 20 ILE B C 1
ATOM 1357 O O . ILE B 1 20 ? -7.324 3.771 12.742 1 75.44 20 ILE B O 1
ATOM 1361 N N . ASN B 1 21 ? -9.195 4.871 13.422 1 82.75 21 ASN B N 1
ATOM 1362 C CA . ASN B 1 21 ? -9.859 3.631 13.812 1 82.75 21 ASN B CA 1
ATOM 1363 C C . ASN B 1 21 ? -10.344 2.846 12.602 1 82.75 21 ASN B C 1
ATOM 1365 O O . ASN B 1 21 ? -11.328 3.225 11.969 1 82.75 21 ASN B O 1
ATOM 1369 N N . GLU B 1 22 ? -9.68 1.867 12.234 1 88 22 GLU B N 1
ATOM 1370 C CA . GLU B 1 22 ? -9.992 1.07 11.055 1 88 22 GLU B CA 1
ATOM 1371 C C . GLU B 1 22 ? -11.445 0.606 11.07 1 88 22 GLU B C 1
ATOM 1373 O O . GLU B 1 22 ? -12.039 0.373 10.008 1 88 22 GLU B O 1
ATOM 1378 N N . ASP B 1 23 ? -12.062 0.566 12.25 1 91.5 23 ASP B N 1
ATOM 1379 C CA . ASP B 1 23 ? -13.438 0.097 12.359 1 91.5 23 ASP B CA 1
ATOM 1380 C C . ASP B 1 23 ? -14.414 1.107 11.758 1 91.5 23 ASP B C 1
ATOM 1382 O O . ASP B 1 23 ? -15.539 0.756 11.406 1 91.5 23 ASP B O 1
ATOM 1386 N N . GLU B 1 24 ? -13.953 2.326 11.703 1 91.62 24 GLU B N 1
ATOM 1387 C CA . GLU B 1 24 ? -14.797 3.387 11.164 1 91.62 24 GLU B CA 1
ATOM 1388 C C . GLU B 1 24 ? -14.703 3.447 9.641 1 91.62 24 GLU B C 1
ATOM 1390 O O . GLU B 1 24 ? -15.539 4.082 8.992 1 91.62 24 GLU B O 1
ATOM 1395 N N . VAL B 1 25 ? -13.711 2.848 9.102 1 92.88 25 VAL B N 1
ATOM 1396 C CA . VAL B 1 25 ? -13.523 2.883 7.656 1 92.88 25 VAL B CA 1
ATOM 1397 C C . VAL B 1 25 ? -14.523 1.953 6.98 1 92.88 25 VAL B C 1
ATOM 1399 O O . VAL B 1 25 ? -14.602 0.765 7.305 1 92.88 25 VAL B O 1
ATOM 1402 N N . PRO B 1 26 ? -15.281 2.453 6.055 1 95.94 26 PRO B N 1
ATOM 1403 C CA . PRO B 1 26 ? -16.266 1.603 5.387 1 95.94 26 PRO B CA 1
ATOM 1404 C C . PRO B 1 26 ? -15.633 0.434 4.637 1 95.94 26 PRO B C 1
ATOM 1406 O O . PRO B 1 26 ? -14.57 0.588 4.039 1 95.94 26 PRO B O 1
ATOM 1409 N N . GLU B 1 27 ? -16.297 -0.606 4.715 1 97.44 27 GLU B N 1
ATOM 1410 C CA . GLU B 1 27 ? -15.875 -1.795 3.98 1 97.44 27 GLU B CA 1
ATOM 1411 C C . GLU B 1 27 ? -16.281 -1.707 2.51 1 97.44 27 GLU B C 1
ATOM 1413 O O . GLU B 1 27 ? -17.375 -1.232 2.186 1 97.44 27 GLU B O 1
ATOM 1418 N N . SER B 1 28 ? -15.32 -2.143 1.677 1 98 28 SER B N 1
ATOM 1419 C CA . SER B 1 28 ? -15.711 -2.266 0.276 1 98 28 SER B CA 1
ATOM 1420 C C . SER B 1 28 ? -16.766 -3.346 0.089 1 98 28 SER B C 1
ATOM 1422 O O . SER B 1 28 ? -16.812 -4.324 0.837 1 98 28 SER B O 1
ATOM 1424 N N . LYS B 1 29 ? -17.578 -3.209 -0.949 1 98 29 LYS B N 1
ATOM 1425 C CA . LYS B 1 29 ? -18.594 -4.211 -1.269 1 98 29 LYS B CA 1
ATOM 1426 C C . LYS B 1 29 ? -18.188 -5.039 -2.484 1 98 29 LYS B C 1
ATOM 1428 O O . LYS B 1 29 ? -18.859 -6.004 -2.844 1 98 29 LYS B O 1
ATOM 1433 N N . HIS B 1 30 ? -17.062 -4.605 -3.154 1 98.62 30 HIS B N 1
ATOM 1434 C CA . HIS B 1 30 ? -16.656 -5.242 -4.402 1 98.62 30 HIS B CA 1
ATOM 1435 C C . HIS B 1 30 ? -15.273 -5.883 -4.266 1 98.62 30 HIS B C 1
ATOM 1437 O O . HIS B 1 30 ? -14.867 -6.676 -5.121 1 98.62 30 HIS B O 1
ATOM 1443 N N . THR B 1 31 ? -14.578 -5.457 -3.156 1 98.88 31 THR B N 1
ATOM 1444 C CA . THR B 1 31 ? -13.164 -5.809 -3.098 1 98.88 31 THR B CA 1
ATOM 1445 C C . THR B 1 31 ? -12.867 -6.629 -1.847 1 98.88 31 THR B C 1
ATOM 1447 O O . THR B 1 31 ? -13.281 -6.266 -0.745 1 98.88 31 THR B O 1
ATOM 1450 N N . ILE B 1 32 ? -12.156 -7.789 -2.043 1 98.88 32 ILE B N 1
ATOM 1451 C CA . ILE B 1 32 ? -11.742 -8.688 -0.97 1 98.88 32 ILE B CA 1
ATOM 1452 C C . ILE B 1 32 ? -10.227 -8.656 -0.83 1 98.88 32 ILE B C 1
ATOM 1454 O O . ILE B 1 32 ? -9.5 -8.758 -1.823 1 98.88 32 ILE B O 1
ATOM 1458 N N . PHE B 1 33 ? -9.75 -8.453 0.371 1 98.81 33 PHE B N 1
ATOM 1459 C CA . PHE B 1 33 ? -8.336 -8.57 0.69 1 98.81 33 PHE B CA 1
ATOM 1460 C C . PHE B 1 33 ? -7.977 -10.016 1.04 1 98.81 33 PHE B C 1
ATOM 1462 O O . PHE B 1 33 ? -8.539 -10.586 1.977 1 98.81 33 PHE B O 1
ATOM 1469 N N . ILE B 1 34 ? -7.004 -10.539 0.306 1 98.88 34 ILE B N 1
ATOM 1470 C CA . ILE B 1 34 ? -6.637 -11.938 0.473 1 98.88 34 ILE B CA 1
ATOM 1471 C C . ILE B 1 34 ? -5.191 -12.039 0.958 1 98.88 34 ILE B C 1
ATOM 1473 O O . ILE B 1 34 ? -4.281 -11.484 0.34 1 98.88 34 ILE B O 1
ATOM 1477 N N . ARG B 1 35 ? -5.039 -12.742 2.084 1 98.38 35 ARG B N 1
ATOM 1478 C CA . ARG B 1 35 ? -3.734 -13.047 2.662 1 98.38 35 ARG B CA 1
ATOM 1479 C C . ARG B 1 35 ? -3.523 -14.555 2.775 1 98.38 35 ARG B C 1
ATOM 1481 O O . ARG B 1 35 ? -4.488 -15.312 2.881 1 98.38 35 ARG B O 1
ATOM 1488 N N . GLY B 1 36 ? -2.277 -14.977 2.646 1 97.5 36 GLY B N 1
ATOM 1489 C CA . GLY B 1 36 ? -1.985 -16.391 2.846 1 97.5 36 GLY B CA 1
ATOM 1490 C C . GLY B 1 36 ? -1.601 -17.109 1.564 1 97.5 36 GLY B C 1
ATOM 1491 O O . GLY B 1 36 ? -1.467 -18.328 1.548 1 97.5 36 GLY B O 1
ATOM 1492 N N . LEU B 1 37 ? -1.441 -16.391 0.511 1 98.5 37 LEU B N 1
ATOM 1493 C CA . LEU B 1 37 ? -0.995 -16.969 -0.75 1 98.5 37 LEU B CA 1
ATOM 1494 C C . LEU B 1 37 ? 0.526 -16.938 -0.857 1 98.5 37 LEU B C 1
ATOM 1496 O O . LEU B 1 37 ? 1.169 -16.031 -0.315 1 98.5 37 LEU B O 1
ATOM 1500 N N . PRO B 1 38 ? 1.082 -17.984 -1.552 1 98.5 38 PRO B N 1
ATOM 1501 C CA . PRO B 1 38 ? 2.527 -17.922 -1.787 1 98.5 38 PRO B CA 1
ATOM 1502 C C . PRO B 1 38 ? 2.951 -16.703 -2.604 1 98.5 38 PRO B C 1
ATOM 1504 O O . PRO B 1 38 ? 2.23 -16.281 -3.512 1 98.5 38 PRO B O 1
ATOM 1507 N N . GLY B 1 39 ? 4.129 -16.219 -2.332 1 98.44 39 GLY B N 1
ATOM 1508 C CA . GLY B 1 39 ? 4.613 -14.984 -2.938 1 98.44 39 GLY B CA 1
ATOM 1509 C C . GLY B 1 39 ? 4.859 -15.117 -4.43 1 98.44 39 GLY B C 1
ATOM 1510 O O . GLY B 1 39 ? 4.879 -14.109 -5.148 1 98.44 39 GLY B O 1
ATOM 1511 N N . ASP B 1 40 ? 4.996 -16.281 -4.891 1 97.31 40 ASP B N 1
ATOM 1512 C CA . ASP B 1 40 ? 5.332 -16.484 -6.293 1 97.31 40 ASP B CA 1
ATOM 1513 C C . ASP B 1 40 ? 4.09 -16.859 -7.105 1 97.31 40 ASP B C 1
ATOM 1515 O O . ASP B 1 40 ? 4.188 -17.172 -8.289 1 97.31 40 ASP B O 1
ATOM 1519 N N . MET B 1 41 ? 2.896 -16.781 -6.453 1 98.31 41 MET B N 1
ATOM 1520 C CA . MET B 1 41 ? 1.671 -17.031 -7.203 1 98.31 41 MET B CA 1
ATOM 1521 C C . MET B 1 41 ? 1.384 -15.898 -8.18 1 98.31 41 MET B C 1
ATOM 1523 O O . MET B 1 41 ? 1.518 -14.727 -7.832 1 98.31 41 MET B O 1
ATOM 1527 N N . SER B 1 42 ? 0.974 -16.266 -9.367 1 98.19 42 SER B N 1
ATOM 1528 C CA . SER B 1 42 ? 0.73 -15.25 -10.391 1 98.19 42 SER B CA 1
ATOM 1529 C C . SER B 1 42 ? -0.691 -14.703 -10.297 1 98.19 42 SER B C 1
ATOM 1531 O O . SER B 1 42 ? -1.629 -15.445 -10 1 98.19 42 SER B O 1
ATOM 1533 N N . THR B 1 43 ? -0.82 -13.461 -10.633 1 98.69 43 THR B N 1
ATOM 1534 C CA . THR B 1 43 ? -2.146 -12.859 -10.664 1 98.69 43 THR B CA 1
ATOM 1535 C C . THR B 1 43 ? -2.996 -13.477 -11.773 1 98.69 43 THR B C 1
ATOM 1537 O O . THR B 1 43 ? -4.219 -13.57 -11.648 1 98.69 43 THR B O 1
ATOM 1540 N N . ASP B 1 44 ? -2.365 -14 -12.805 1 98.62 44 ASP B N 1
ATOM 1541 C CA . ASP B 1 44 ? -3.098 -14.688 -13.867 1 98.62 44 ASP B CA 1
ATOM 1542 C C . ASP B 1 44 ? -3.775 -15.953 -13.336 1 98.62 44 ASP B C 1
ATOM 1544 O O . ASP B 1 44 ? -4.93 -16.234 -13.672 1 98.62 44 ASP B O 1
ATOM 1548 N N . GLU B 1 45 ? -3.053 -16.641 -12.516 1 98.44 45 GLU B N 1
ATOM 1549 C CA . GLU B 1 45 ? -3.613 -17.844 -11.914 1 98.44 45 GLU B CA 1
ATOM 1550 C C . GLU B 1 45 ? -4.809 -17.516 -11.023 1 98.44 45 GLU B C 1
ATOM 1552 O O . GLU B 1 45 ? -5.836 -18.203 -11.07 1 98.44 45 GLU B O 1
ATOM 1557 N N . ILE B 1 46 ? -4.746 -16.438 -10.297 1 98.75 46 ILE B N 1
ATOM 1558 C CA . ILE B 1 46 ? -5.809 -16.016 -9.398 1 98.75 46 ILE B CA 1
ATOM 1559 C C . ILE B 1 46 ? -7.02 -15.547 -10.203 1 98.75 46 ILE B C 1
ATOM 1561 O O . ILE B 1 46 ? -8.156 -15.93 -9.914 1 98.75 46 ILE B O 1
ATOM 1565 N N . LYS B 1 47 ? -6.75 -14.797 -11.172 1 98.81 47 LYS B N 1
ATOM 1566 C CA . LYS B 1 47 ? -7.812 -14.297 -12.039 1 98.81 47 LYS B CA 1
ATOM 1567 C C . LYS B 1 47 ? -8.57 -15.438 -12.695 1 98.81 47 LYS B C 1
ATOM 1569 O O . LYS B 1 47 ? -9.805 -15.477 -12.672 1 98.81 47 LYS B O 1
ATOM 1574 N N . GLU B 1 48 ? -7.82 -16.359 -13.273 1 98.75 48 GLU B N 1
ATOM 1575 C CA . GLU B 1 48 ? -8.445 -17.5 -13.938 1 98.75 48 GLU B CA 1
ATOM 1576 C C . GLU B 1 48 ? -9.266 -18.328 -12.953 1 98.75 48 GLU B C 1
ATOM 1578 O O . GLU B 1 48 ? -10.367 -18.781 -13.281 1 98.75 48 GLU B O 1
ATOM 1583 N N . TYR B 1 49 ? -8.805 -18.484 -11.773 1 98.62 49 TYR B N 1
ATOM 1584 C CA . TYR B 1 49 ? -9.492 -19.25 -10.742 1 98.62 49 TYR B CA 1
ATOM 1585 C C . TYR B 1 49 ? -10.852 -18.656 -10.422 1 98.62 49 TYR B C 1
ATOM 1587 O O . TYR B 1 49 ? -11.859 -19.375 -10.406 1 98.62 49 TYR B O 1
ATOM 1595 N N . PHE B 1 50 ? -10.945 -17.359 -10.234 1 98.81 50 PHE B N 1
ATOM 1596 C CA . PHE B 1 50 ? -12.195 -16.719 -9.867 1 98.81 50 PHE B CA 1
ATOM 1597 C C . PHE B 1 50 ? -13.117 -16.594 -11.078 1 98.81 50 PHE B C 1
ATOM 1599 O O . PHE B 1 50 ? -14.336 -16.75 -10.961 1 98.81 50 PHE B O 1
ATOM 1606 N N . GLU B 1 51 ? -12.508 -16.297 -12.211 1 98.62 51 GLU B N 1
ATOM 1607 C CA . GLU B 1 51 ? -13.336 -16.172 -13.406 1 98.62 51 GLU B CA 1
ATOM 1608 C C . GLU B 1 51 ? -14.055 -17.469 -13.727 1 98.62 51 GLU B C 1
ATOM 1610 O O . GLU B 1 51 ? -15.211 -17.453 -14.164 1 98.62 51 GLU B O 1
ATOM 1615 N N . ASP B 1 52 ? -13.438 -18.609 -13.492 1 98.44 52 ASP B N 1
ATOM 1616 C CA . ASP B 1 52 ? -14 -19.938 -13.781 1 98.44 52 ASP B CA 1
ATOM 1617 C C . ASP B 1 52 ? -15.062 -20.312 -12.75 1 98.44 52 ASP B C 1
ATOM 1619 O O . ASP B 1 52 ? -15.977 -21.078 -13.047 1 98.44 52 ASP B O 1
ATOM 1623 N N . ARG B 1 53 ? -14.969 -19.75 -11.578 1 98.25 53 ARG B N 1
ATOM 1624 C CA . ARG B 1 53 ? -15.773 -20.281 -10.484 1 98.25 53 ARG B CA 1
ATOM 1625 C C . ARG B 1 53 ? -16.781 -19.25 -9.992 1 98.25 53 ARG B C 1
ATOM 1627 O O . ARG B 1 53 ? -17.828 -19.609 -9.43 1 98.25 53 ARG B O 1
ATOM 1634 N N . ILE B 1 54 ? -16.5 -18.031 -10.188 1 98.31 54 ILE B N 1
ATOM 1635 C CA . ILE B 1 54 ? -17.359 -16.984 -9.656 1 98.31 54 ILE B CA 1
ATOM 1636 C C . ILE B 1 54 ? -17.688 -15.977 -10.758 1 98.31 54 ILE B C 1
ATOM 1638 O O . ILE B 1 54 ? -18.844 -15.898 -11.211 1 98.31 54 ILE B O 1
ATOM 1642 N N . GLY B 1 55 ? -16.672 -15.25 -11.203 1 98.56 55 GLY B N 1
ATOM 1643 C CA . GLY B 1 55 ? -16.828 -14.211 -12.203 1 98.56 55 GLY B CA 1
ATOM 1644 C C . GLY B 1 55 ? -15.57 -13.398 -12.422 1 98.56 55 GLY B C 1
ATOM 1645 O O . GLY B 1 55 ? -14.531 -13.672 -11.805 1 98.56 55 GLY B O 1
ATOM 1646 N N . PRO B 1 56 ? -15.664 -12.406 -13.312 1 98.69 56 PRO B N 1
ATOM 1647 C CA . PRO B 1 56 ? -14.492 -11.594 -13.656 1 98.69 56 PRO B CA 1
ATOM 1648 C C . PRO B 1 56 ? -13.961 -10.789 -12.477 1 98.69 56 PRO B C 1
ATOM 1650 O O . PRO B 1 56 ? -14.742 -10.297 -11.664 1 98.69 56 PRO B O 1
ATOM 1653 N N . VAL B 1 57 ? -12.602 -10.711 -12.469 1 98.81 57 VAL B N 1
ATOM 1654 C CA . VAL B 1 57 ? -12.008 -9.953 -11.367 1 98.81 57 VAL B CA 1
ATOM 1655 C C . VAL B 1 57 ? -10.867 -9.086 -11.891 1 98.81 57 VAL B C 1
ATOM 1657 O O . VAL B 1 57 ? -10.336 -9.336 -12.977 1 98.81 57 VAL B O 1
ATOM 1660 N N . SER B 1 58 ? -10.586 -8.008 -11.188 1 98.69 58 SER B N 1
ATOM 1661 C CA . SER B 1 58 ? -9.375 -7.195 -11.305 1 98.69 58 SER B CA 1
ATOM 1662 C C . SER B 1 58 ? -8.672 -7.059 -9.953 1 98.69 58 SER B C 1
ATOM 1664 O O . SER B 1 58 ? -9.047 -7.719 -8.984 1 98.69 58 SER B O 1
ATOM 1666 N N . PHE B 1 59 ? -7.555 -6.301 -9.969 1 98.88 59 PHE B N 1
ATOM 1667 C CA . PHE B 1 59 ? -6.793 -6.137 -8.734 1 98.88 59 PHE B CA 1
ATOM 1668 C C . PHE B 1 59 ? -6.66 -4.66 -8.383 1 98.88 59 PHE B C 1
ATOM 1670 O O . PHE B 1 59 ? -6.207 -3.855 -9.195 1 98.88 59 PHE B O 1
ATOM 1677 N N . ASP B 1 60 ? -7.094 -4.293 -7.18 1 98.19 60 ASP B N 1
ATOM 1678 C CA . ASP B 1 60 ? -6.832 -2.936 -6.711 1 98.19 60 ASP B CA 1
ATOM 1679 C C . ASP B 1 60 ? -5.367 -2.76 -6.32 1 98.19 60 ASP B C 1
ATOM 1681 O O . ASP B 1 60 ? -4.777 -1.703 -6.559 1 98.19 60 ASP B O 1
ATOM 1685 N N . PHE B 1 61 ? -4.742 -3.795 -5.715 1 98.19 61 PHE B N 1
ATOM 1686 C CA . PHE B 1 61 ? -3.295 -3.805 -5.527 1 98.19 61 PHE B CA 1
ATOM 1687 C C . PHE B 1 61 ? -2.775 -5.23 -5.402 1 98.19 61 PHE B C 1
ATOM 1689 O O . PHE B 1 61 ? -3.551 -6.164 -5.172 1 98.19 61 PHE B O 1
ATOM 1696 N N . VAL B 1 62 ? -1.511 -5.391 -5.633 1 98.88 62 VAL B N 1
ATOM 1697 C CA . VAL B 1 62 ? -0.724 -6.605 -5.457 1 98.88 62 VAL B CA 1
ATOM 1698 C C . VAL B 1 62 ? 0.541 -6.293 -4.66 1 98.88 62 VAL B C 1
ATOM 1700 O O . VAL B 1 62 ? 1.346 -5.453 -5.066 1 98.88 62 VAL B O 1
ATOM 1703 N N . LYS B 1 63 ? 0.664 -6.938 -3.52 1 98.56 63 LYS B N 1
ATOM 1704 C CA . LYS B 1 63 ? 1.808 -6.711 -2.641 1 98.56 63 LYS B CA 1
ATOM 1705 C C . LYS B 1 63 ? 2.379 -8.031 -2.129 1 98.56 63 LYS B C 1
ATOM 1707 O O . LYS B 1 63 ? 1.656 -9.016 -2.006 1 98.56 63 LYS B O 1
ATOM 1712 N N . THR B 1 64 ? 3.697 -7.992 -1.858 1 98.69 64 THR B N 1
ATOM 1713 C CA . THR B 1 64 ? 4.316 -9.133 -1.187 1 98.69 64 THR B CA 1
ATOM 1714 C C . THR B 1 64 ? 4.98 -8.688 0.115 1 98.69 64 THR B C 1
ATOM 1716 O O . THR B 1 64 ? 5.18 -7.496 0.345 1 98.69 64 THR B O 1
ATOM 1719 N N . SER B 1 65 ? 5.219 -9.641 0.94 1 98.56 65 SER B N 1
ATOM 1720 C CA . SER B 1 65 ? 6.094 -9.383 2.08 1 98.56 65 SER B CA 1
ATOM 1721 C C . SER B 1 65 ? 7.477 -8.93 1.626 1 98.56 65 SER B C 1
ATOM 1723 O O . SER B 1 65 ? 7.832 -9.078 0.455 1 98.56 65 SER B O 1
ATOM 1725 N N . ALA B 1 66 ? 8.219 -8.422 2.49 1 98.19 66 ALA B N 1
ATOM 1726 C CA . ALA B 1 66 ? 9.539 -7.898 2.176 1 98.19 66 ALA B CA 1
ATOM 1727 C C . ALA B 1 66 ? 10.43 -8.977 1.557 1 98.19 66 ALA B C 1
ATOM 1729 O O . ALA B 1 66 ? 11.195 -8.703 0.635 1 98.19 66 ALA B O 1
ATOM 1730 N N . ASP B 1 67 ? 10.289 -10.211 2.025 1 97.75 67 ASP B N 1
ATOM 1731 C CA . ASP B 1 67 ? 11.094 -11.32 1.528 1 97.75 67 ASP B CA 1
ATOM 1732 C C . ASP B 1 67 ? 10.445 -11.969 0.309 1 97.75 67 ASP B C 1
ATOM 1734 O O . ASP B 1 67 ? 10.953 -12.977 -0.207 1 97.75 67 ASP B O 1
ATOM 1738 N N . GLN B 1 68 ? 9.297 -11.523 -0.076 1 98.19 68 GLN B N 1
ATOM 1739 C CA . GLN B 1 68 ? 8.539 -11.914 -1.263 1 98.19 68 GLN B CA 1
ATOM 1740 C C . GLN B 1 68 ? 8.031 -13.344 -1.149 1 98.19 68 GLN B C 1
ATOM 1742 O O . GLN B 1 68 ? 7.809 -14.016 -2.162 1 98.19 68 GLN B O 1
ATOM 1747 N N . GLN B 1 69 ? 7.797 -13.789 0.105 1 98.25 69 GLN B N 1
ATOM 1748 C CA . GLN B 1 69 ? 7.344 -15.164 0.281 1 98.25 69 GLN B CA 1
ATOM 1749 C C . GLN B 1 69 ? 5.828 -15.227 0.446 1 98.25 69 GLN B C 1
ATOM 1751 O O . GLN B 1 69 ? 5.223 -16.297 0.295 1 98.25 69 GLN B O 1
ATOM 1756 N N . ARG B 1 70 ? 5.238 -14.117 0.823 1 98.5 70 ARG B N 1
ATOM 1757 C CA . ARG B 1 70 ? 3.793 -14.07 1.021 1 98.5 70 ARG B CA 1
ATOM 1758 C C . ARG B 1 70 ? 3.148 -13.047 0.086 1 98.5 70 ARG B C 1
ATOM 1760 O O . ARG B 1 70 ? 3.623 -11.914 -0.027 1 98.5 70 ARG B O 1
ATOM 1767 N N . LEU B 1 71 ? 2.061 -13.398 -0.55 1 98.81 71 LEU B N 1
ATOM 1768 C CA . LEU B 1 71 ? 1.312 -12.531 -1.455 1 98.81 71 LEU B CA 1
ATOM 1769 C C . LEU B 1 71 ? 0.059 -11.992 -0.775 1 98.81 71 LEU B C 1
ATOM 1771 O O . LEU B 1 71 ? -0.655 -12.734 -0.097 1 98.81 71 LEU B O 1
ATOM 1775 N N . PHE B 1 72 ? -0.158 -10.664 -0.881 1 98.75 72 PHE B N 1
ATOM 1776 C CA . PHE B 1 72 ? -1.354 -9.953 -0.441 1 98.75 72 PHE B CA 1
ATOM 1777 C C . PHE B 1 72 ? -2.029 -9.25 -1.613 1 98.75 72 PHE B C 1
ATOM 1779 O O . PHE B 1 72 ? -1.399 -8.453 -2.312 1 98.75 72 PHE B O 1
ATOM 1786 N N . VAL B 1 73 ? -3.299 -9.539 -1.845 1 98.88 73 VAL B N 1
ATOM 1787 C CA . VAL B 1 73 ? -3.951 -8.93 -2.998 1 98.88 73 VAL B CA 1
ATOM 1788 C C . VAL B 1 73 ? -5.324 -8.398 -2.592 1 98.88 73 VAL B C 1
ATOM 1790 O O . VAL B 1 73 ? -6.023 -9.016 -1.784 1 98.88 73 VAL B O 1
ATOM 1793 N N . ALA B 1 74 ? -5.668 -7.316 -3.111 1 98.88 74 ALA B N 1
ATOM 1794 C CA . ALA B 1 74 ? -7.047 -6.836 -3.107 1 98.88 74 ALA B CA 1
ATOM 1795 C C . ALA B 1 74 ? -7.742 -7.16 -4.426 1 98.88 74 ALA B C 1
ATOM 1797 O O . ALA B 1 74 ? -7.504 -6.496 -5.441 1 98.88 74 ALA B O 1
ATOM 1798 N N . VAL B 1 75 ? -8.609 -8.094 -4.34 1 98.94 75 VAL B N 1
ATOM 1799 C CA . VAL B 1 75 ? -9.305 -8.578 -5.531 1 98.94 75 VAL B CA 1
ATOM 1800 C C . VAL B 1 75 ? -10.664 -7.891 -5.652 1 98.94 75 VAL B C 1
ATOM 1802 O O . VAL B 1 75 ? -11.484 -7.961 -4.734 1 98.94 75 VAL B O 1
ATOM 1805 N N . ARG B 1 76 ? -10.828 -7.254 -6.777 1 98.94 76 ARG B N 1
ATOM 1806 C CA . ARG B 1 76 ? -12.078 -6.547 -7.043 1 98.94 76 ARG B CA 1
ATOM 1807 C C . ARG B 1 76 ? -12.961 -7.336 -8.008 1 98.94 76 ARG B C 1
ATOM 1809 O O . ARG B 1 76 ? -12.562 -7.613 -9.141 1 98.94 76 ARG B O 1
ATOM 1816 N N . PHE B 1 77 ? -14.148 -7.594 -7.57 1 98.94 77 PHE B N 1
ATOM 1817 C CA . PHE B 1 77 ? -15.117 -8.305 -8.398 1 98.94 77 PHE B CA 1
ATOM 1818 C C . PHE B 1 77 ? -15.984 -7.32 -9.18 1 98.94 77 PHE B C 1
ATOM 1820 O O . PHE B 1 77 ? -16.266 -6.215 -8.703 1 98.94 77 PHE B O 1
ATOM 1827 N N . GLU B 1 78 ? -16.422 -7.762 -10.312 1 98.62 78 GLU B N 1
ATOM 1828 C CA . GLU B 1 78 ? -17.234 -6.902 -11.172 1 98.62 78 GLU B CA 1
ATOM 1829 C C . GLU B 1 78 ? -18.562 -6.574 -10.508 1 98.62 78 GLU B C 1
ATOM 1831 O O . GLU B 1 78 ? -19.109 -5.484 -10.703 1 98.62 78 GLU B O 1
ATOM 1836 N N . THR B 1 79 ? -19.141 -7.512 -9.758 1 98.69 79 THR B N 1
ATOM 1837 C CA . THR B 1 79 ? -20.406 -7.27 -9.094 1 98.69 79 THR B CA 1
ATOM 1838 C C . THR B 1 79 ? -20.312 -7.531 -7.594 1 98.69 79 THR B C 1
ATOM 1840 O O . THR B 1 79 ? -19.484 -8.344 -7.16 1 98.69 79 THR B O 1
ATOM 1843 N N . ARG B 1 80 ? -21.188 -6.875 -6.859 1 98.62 80 ARG B N 1
ATOM 1844 C CA . ARG B 1 80 ? -21.266 -7.098 -5.418 1 98.62 80 ARG B CA 1
ATOM 1845 C C . ARG B 1 80 ? -21.672 -8.531 -5.105 1 98.62 80 ARG B C 1
ATOM 1847 O O . ARG B 1 80 ? -21.203 -9.117 -4.133 1 98.62 80 ARG B O 1
ATOM 1854 N N . ASP B 1 81 ? -22.516 -9.047 -5.902 1 98.81 81 ASP B N 1
ATOM 1855 C CA . ASP B 1 81 ? -23 -10.414 -5.688 1 98.81 81 ASP B CA 1
ATOM 1856 C C . ASP B 1 81 ? -21.875 -11.43 -5.844 1 98.81 81 ASP B C 1
ATOM 1858 O O . ASP B 1 81 ? -21.781 -12.391 -5.074 1 98.81 81 ASP B O 1
ATOM 1862 N N . ASP B 1 82 ? -21.047 -11.219 -6.793 1 98.88 82 ASP B N 1
ATOM 1863 C CA . ASP B 1 82 ? -19.891 -12.102 -6.973 1 98.88 82 ASP B CA 1
ATOM 1864 C C . ASP B 1 82 ? -18.953 -12.023 -5.77 1 98.88 82 ASP B C 1
ATOM 1866 O O . ASP B 1 82 ? -18.453 -13.055 -5.309 1 98.88 82 ASP B O 1
ATOM 1870 N N . ALA B 1 83 ? -18.719 -10.812 -5.293 1 98.88 83 ALA B N 1
ATOM 1871 C CA . ALA B 1 83 ? -17.859 -10.633 -4.121 1 98.88 83 ALA B CA 1
ATOM 1872 C C . ALA B 1 83 ? -18.422 -11.352 -2.904 1 98.88 83 ALA B C 1
ATOM 1874 O O . ALA B 1 83 ? -17.703 -12.031 -2.176 1 98.88 83 ALA B O 1
ATOM 1875 N N . LYS B 1 84 ? -19.719 -11.219 -2.723 1 98.69 84 LYS B N 1
ATOM 1876 C CA . LYS B 1 84 ? -20.375 -11.883 -1.608 1 98.69 84 LYS B CA 1
ATOM 1877 C C . LYS B 1 84 ? -20.25 -13.398 -1.725 1 98.69 84 LYS B C 1
ATOM 1879 O O . LYS B 1 84 ? -20.016 -14.086 -0.729 1 98.69 84 LYS B O 1
ATOM 1884 N N . GLU B 1 85 ? -20.453 -13.859 -2.891 1 98.56 85 GLU B N 1
ATOM 1885 C CA . GLU B 1 85 ? -20.328 -15.297 -3.117 1 98.56 85 GLU B CA 1
ATOM 1886 C C . GLU B 1 85 ? -18.922 -15.781 -2.795 1 98.56 85 GLU B C 1
ATOM 1888 O O . GLU B 1 85 ? -18.75 -16.812 -2.143 1 98.56 85 GLU B O 1
ATOM 1893 N N . ALA B 1 86 ? -17.922 -15.078 -3.281 1 98.62 86 ALA B N 1
ATOM 1894 C CA . ALA B 1 86 ? -16.547 -15.445 -3.012 1 98.62 86 ALA B CA 1
ATOM 1895 C C . ALA B 1 86 ? -16.25 -15.445 -1.514 1 98.62 86 ALA B C 1
ATOM 1897 O O . ALA B 1 86 ? -15.641 -16.375 -0.992 1 98.62 86 ALA B O 1
ATOM 1898 N N . MET B 1 87 ? -16.672 -14.398 -0.86 1 98.5 87 MET B N 1
ATOM 1899 C CA . MET B 1 87 ? -16.469 -14.289 0.583 1 98.5 87 MET B CA 1
ATOM 1900 C C . MET B 1 87 ? -17.094 -15.477 1.304 1 98.5 87 MET B C 1
ATOM 1902 O O . MET B 1 87 ? -16.469 -16.078 2.18 1 98.5 87 MET B O 1
ATOM 1906 N N . SER B 1 88 ? -18.312 -15.797 0.96 1 97.44 88 SER B N 1
ATOM 1907 C CA . SER B 1 88 ? -19.047 -16.891 1.59 1 97.44 88 SER B CA 1
ATOM 1908 C C . SER B 1 88 ? -18.359 -18.234 1.32 1 97.44 88 SER B C 1
ATOM 1910 O O . SER B 1 88 ? -18.25 -19.078 2.217 1 97.44 88 SER B O 1
ATOM 1912 N N . LYS B 1 89 ? -17.875 -18.391 0.165 1 97.06 89 LYS B N 1
ATOM 1913 C CA . LYS B 1 89 ? -17.312 -19.672 -0.27 1 97.06 89 LYS B CA 1
ATOM 1914 C C . LYS B 1 89 ? -15.938 -19.922 0.345 1 97.06 89 LYS B C 1
ATOM 1916 O O . LYS B 1 89 ? -15.609 -21.047 0.714 1 97.06 89 LYS B O 1
ATOM 1921 N N . TYR B 1 90 ? -15.172 -18.828 0.484 1 97.38 90 TYR B N 1
ATOM 1922 C CA . TYR B 1 90 ? -13.758 -19.078 0.734 1 97.38 90 TYR B CA 1
ATOM 1923 C C . TYR B 1 90 ? -13.344 -18.547 2.096 1 97.38 90 TYR B C 1
ATOM 1925 O O . TYR B 1 90 ? -12.203 -18.75 2.529 1 97.38 90 TYR B O 1
ATOM 1933 N N . SER B 1 91 ? -14.125 -17.859 2.848 1 94.75 91 SER B N 1
ATOM 1934 C CA . SER B 1 91 ? -13.75 -17.312 4.145 1 94.75 91 SER B CA 1
ATOM 1935 C C . SER B 1 91 ? -13.391 -18.422 5.129 1 94.75 91 SER B C 1
ATOM 1937 O O . SER B 1 91 ? -12.508 -18.234 5.973 1 94.75 91 SER B O 1
ATOM 1939 N N . ASP B 1 92 ? -13.945 -19.562 5.02 1 92.12 92 ASP B N 1
ATOM 1940 C CA . ASP B 1 92 ? -13.68 -20.656 5.957 1 92.12 92 ASP B CA 1
ATOM 1941 C C . ASP B 1 92 ? -13.18 -21.891 5.227 1 92.12 92 ASP B C 1
ATOM 1943 O O . ASP B 1 92 ? -13.258 -23 5.754 1 92.12 92 ASP B O 1
ATOM 1947 N N . SER B 1 93 ? -12.797 -21.719 3.992 1 91.94 93 SER B N 1
ATOM 1948 C CA . SER B 1 93 ? -12.281 -22.828 3.191 1 91.94 93 SER B CA 1
ATOM 1949 C C . SER B 1 93 ? -10.938 -22.484 2.564 1 91.94 93 SER B C 1
ATOM 1951 O O . SER B 1 93 ? -10.477 -21.344 2.656 1 91.94 93 SER B O 1
ATOM 1953 N N . ASP B 1 94 ? -10.383 -23.562 2.014 1 95.94 94 ASP B N 1
ATOM 1954 C CA . ASP B 1 94 ? -9.117 -23.359 1.315 1 95.94 94 ASP B CA 1
ATOM 1955 C C . ASP B 1 94 ? -9.336 -22.625 -0.01 1 95.94 94 ASP B C 1
ATOM 1957 O O . ASP B 1 94 ? -10.352 -22.844 -0.679 1 95.94 94 ASP B O 1
ATOM 1961 N N . LEU B 1 95 ? -8.469 -21.812 -0.36 1 97.56 95 LEU B N 1
ATOM 1962 C CA . LEU B 1 95 ? -8.445 -21.125 -1.649 1 97.56 95 LEU B CA 1
ATOM 1963 C C . LEU B 1 95 ? -7.23 -21.562 -2.469 1 97.56 95 LEU B C 1
ATOM 1965 O O . LEU B 1 95 ? -6.09 -21.297 -2.084 1 97.56 95 LEU B O 1
ATOM 1969 N N . MET B 1 96 ? -7.512 -22.188 -3.484 1 97.25 96 MET B N 1
ATOM 1970 C CA . MET B 1 96 ? -6.457 -22.656 -4.383 1 97.25 96 MET B CA 1
ATOM 1971 C C . MET B 1 96 ? -5.477 -23.562 -3.645 1 97.25 96 MET B C 1
ATOM 1973 O O . MET B 1 96 ? -4.266 -23.484 -3.871 1 97.25 96 MET B O 1
ATOM 1977 N N . GLY B 1 97 ? -5.969 -24.188 -2.723 1 97.19 97 GLY B N 1
ATOM 1978 C CA . GLY B 1 97 ? -5.176 -25.172 -1.983 1 97.19 97 GLY B CA 1
ATOM 1979 C C . GLY B 1 97 ? -4.438 -24.562 -0.803 1 97.19 97 GLY B C 1
ATOM 1980 O O . GLY B 1 97 ? -3.615 -25.219 -0.171 1 97.19 97 GLY B O 1
ATOM 1981 N N . HIS B 1 98 ? -4.738 -23.328 -0.466 1 97.81 98 HIS B N 1
ATOM 1982 C CA . HIS B 1 98 ? -4.062 -22.641 0.623 1 97.81 98 HIS B CA 1
ATOM 1983 C C . HIS B 1 98 ? -5.059 -22.125 1.654 1 97.81 98 HIS B C 1
ATOM 1985 O O . HIS B 1 98 ? -6.168 -21.719 1.302 1 97.81 98 HIS B O 1
ATOM 1991 N N . ARG B 1 99 ? -4.637 -22.172 2.945 1 96.5 99 ARG B N 1
ATOM 1992 C CA . ARG B 1 99 ? -5.418 -21.516 3.984 1 96.5 99 ARG B CA 1
ATOM 1993 C C . ARG B 1 99 ? -5.223 -20 3.938 1 96.5 99 ARG B C 1
ATOM 1995 O O . ARG B 1 99 ? -4.137 -19.5 4.23 1 96.5 99 ARG B O 1
ATOM 2002 N N . CYS B 1 100 ? -6.242 -19.375 3.531 1 98 100 CYS B N 1
ATOM 2003 C CA . CYS B 1 100 ? -6.172 -17.922 3.334 1 98 100 CYS B CA 1
ATOM 2004 C C . CYS B 1 100 ? -7.109 -17.203 4.293 1 98 100 CYS B C 1
ATOM 2006 O O . CYS B 1 100 ? -8.039 -17.797 4.832 1 98 100 CYS B O 1
ATOM 2008 N N . GLU B 1 101 ? -6.73 -16.031 4.582 1 98.12 101 GLU B N 1
ATOM 2009 C CA . GLU B 1 101 ? -7.629 -15.102 5.266 1 98.12 101 GLU B CA 1
ATOM 2010 C C . GLU B 1 101 ? -8.242 -14.109 4.285 1 98.12 101 GLU B C 1
ATOM 2012 O O . GLU B 1 101 ? -7.523 -13.445 3.531 1 98.12 101 GLU B O 1
ATOM 2017 N N . LEU B 1 102 ? -9.555 -14.016 4.266 1 98.62 102 LEU B N 1
ATOM 2018 C CA . LEU B 1 102 ? -10.297 -13.078 3.43 1 98.62 102 LEU B CA 1
ATOM 2019 C C . LEU B 1 102 ? -11.039 -12.055 4.285 1 98.62 102 LEU B C 1
ATOM 2021 O O . LEU B 1 102 ? -11.742 -12.422 5.227 1 98.62 102 LEU B O 1
ATOM 2025 N N . THR B 1 103 ? -10.828 -10.781 3.949 1 98.31 103 THR B N 1
ATOM 2026 C CA . THR B 1 103 ? -11.602 -9.711 4.578 1 98.31 103 THR B CA 1
ATOM 2027 C C . THR B 1 103 ? -12.086 -8.711 3.533 1 98.31 103 THR B C 1
ATOM 2029 O O . THR B 1 103 ? -11.5 -8.602 2.453 1 98.31 103 THR B O 1
ATOM 2032 N N . TRP B 1 104 ? -13.188 -8.07 3.852 1 98.56 104 TRP B N 1
ATOM 2033 C CA . TRP B 1 104 ? -13.57 -6.949 3.004 1 98.56 104 TRP B CA 1
ATOM 2034 C C . TRP B 1 104 ? -12.523 -5.844 3.055 1 98.56 104 TRP B C 1
ATOM 2036 O O . TRP B 1 104 ? -12.023 -5.504 4.129 1 98.56 104 TRP B O 1
ATOM 2046 N N . PHE B 1 105 ? -12.258 -5.363 1.904 1 98.44 105 PHE B N 1
ATOM 2047 C CA . PHE B 1 105 ? -11.203 -4.359 1.825 1 98.44 105 PHE B CA 1
ATOM 2048 C C . PHE B 1 105 ? -11.672 -3.035 2.422 1 98.44 105 PHE B C 1
ATOM 2050 O O . PHE B 1 105 ? -12.812 -2.621 2.213 1 98.44 105 PHE B O 1
ATOM 2057 N N . LYS B 1 106 ? -10.758 -2.393 3.164 1 96.19 106 LYS B N 1
ATOM 2058 C CA . LYS B 1 106 ? -10.938 -1.052 3.713 1 96.19 106 LYS B CA 1
ATOM 2059 C C . LYS B 1 106 ? -9.891 -0.089 3.162 1 96.19 106 LYS B C 1
ATOM 2061 O O . LYS B 1 106 ? -8.695 -0.241 3.43 1 96.19 106 LYS B O 1
ATOM 2066 N N . ASP B 1 107 ? -10.328 0.834 2.41 1 93.88 107 ASP B N 1
ATOM 2067 C CA . ASP B 1 107 ? -9.406 1.819 1.847 1 93.88 107 ASP B CA 1
ATOM 2068 C C . ASP B 1 107 ? -9.141 2.951 2.836 1 93.88 107 ASP B C 1
ATOM 2070 O O . ASP B 1 107 ? -9.789 3.998 2.777 1 93.88 107 ASP B O 1
ATOM 2074 N N . ILE B 1 108 ? -8.141 2.799 3.598 1 89.56 108 ILE B N 1
ATOM 2075 C CA . ILE B 1 108 ? -7.832 3.73 4.676 1 89.56 108 ILE B CA 1
ATOM 2076 C C . ILE B 1 108 ? -7.398 5.07 4.09 1 89.56 108 ILE B C 1
ATOM 2078 O O . ILE B 1 108 ? -7.777 6.129 4.602 1 89.56 108 ILE B O 1
ATOM 2082 N N . ARG B 1 109 ? -6.664 5.051 3.045 1 86.88 109 ARG B N 1
ATOM 2083 C CA . ARG B 1 109 ? -6.188 6.273 2.412 1 86.88 109 ARG B CA 1
ATOM 2084 C C . ARG B 1 109 ? -7.352 7.105 1.885 1 86.88 109 ARG B C 1
ATOM 2086 O O . ARG B 1 109 ? -7.434 8.305 2.143 1 86.88 109 ARG B O 1
ATOM 2093 N N . ARG B 1 110 ? -8.18 6.434 1.182 1 89.81 110 ARG B N 1
ATOM 2094 C CA . ARG B 1 110 ? -9.344 7.121 0.629 1 89.81 110 ARG B CA 1
ATOM 2095 C C . ARG B 1 110 ? -10.227 7.676 1.739 1 89.81 110 ARG B C 1
ATOM 2097 O O . ARG B 1 110 ? -10.719 8.805 1.644 1 89.81 110 ARG B O 1
ATOM 2104 N N . TYR B 1 111 ? -10.391 6.984 2.803 1 89.88 111 TYR B N 1
ATOM 2105 C CA . TYR B 1 111 ? -11.195 7.414 3.941 1 89.88 111 TYR B CA 1
ATOM 2106 C C . TYR B 1 111 ? -10.578 8.625 4.621 1 89.88 111 TYR B C 1
ATOM 2108 O O . TYR B 1 111 ? -11.273 9.602 4.926 1 89.88 111 TYR B O 1
ATOM 2116 N N . ALA B 1 112 ? -9.305 8.57 4.801 1 84.44 112 ALA B N 1
ATOM 2117 C CA . ALA B 1 112 ? -8.594 9.68 5.43 1 84.44 112 ALA B CA 1
ATOM 2118 C C . ALA B 1 112 ? -8.727 10.953 4.602 1 84.44 112 ALA B C 1
ATOM 2120 O O . ALA B 1 112 ? -8.922 12.047 5.148 1 84.44 112 ALA B O 1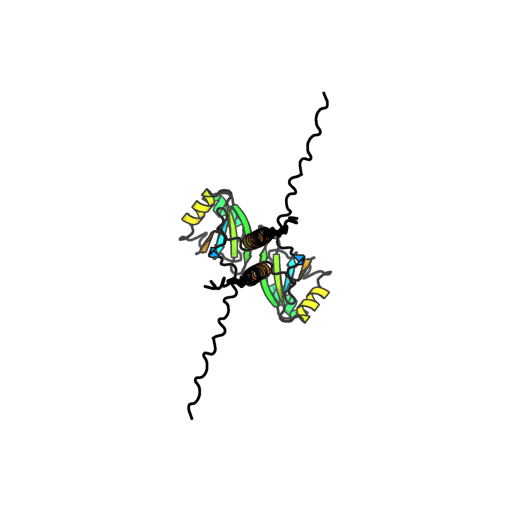
ATOM 2121 N N . GLN B 1 113 ? -8.648 10.875 3.34 1 84.44 113 GLN B N 1
ATOM 2122 C CA . GLN B 1 113 ? -8.805 12.008 2.432 1 84.44 113 GLN B CA 1
ATOM 2123 C C . GLN B 1 113 ? -10.211 12.586 2.502 1 84.44 113 GLN B C 1
ATOM 2125 O O . GLN B 1 113 ? -10.391 13.805 2.568 1 84.44 113 GLN B O 1
ATOM 2130 N N . TYR B 1 114 ? -11.125 11.734 2.576 1 86.19 114 TYR B N 1
ATOM 2131 C CA . TYR B 1 114 ? -12.516 12.148 2.67 1 86.19 114 TYR B CA 1
ATOM 2132 C C . TYR B 1 114 ? -12.773 12.898 3.973 1 86.19 114 TYR B C 1
ATOM 2134 O O . TYR B 1 114 ? -13.445 13.938 3.979 1 86.19 114 TYR B O 1
ATOM 2142 N N . GLN B 1 115 ? -12.273 12.398 5.117 1 83.69 115 GLN B N 1
ATOM 2143 C CA . GLN B 1 115 ? -12.445 13.023 6.422 1 83.69 115 GLN B CA 1
ATOM 2144 C C . GLN B 1 115 ? -11.812 14.414 6.449 1 83.69 115 GLN B C 1
ATOM 2146 O O . GLN B 1 115 ? -12.391 15.359 6.992 1 83.69 115 GLN B O 1
ATOM 2151 N N . SER B 1 116 ? -10.719 14.531 5.895 1 80.25 116 SER B N 1
ATOM 2152 C CA . SER B 1 116 ? -10.016 15.812 5.852 1 80.25 116 SER B CA 1
ATOM 2153 C C . SER B 1 116 ? -10.812 16.859 5.074 1 80.25 116 SER B C 1
ATOM 2155 O O . SER B 1 116 ? -10.953 18 5.52 1 80.25 116 SER B O 1
ATOM 2157 N N . LEU B 1 117 ? -11.344 16.391 4 1 82 117 LEU B N 1
ATOM 2158 C CA . LEU B 1 117 ? -12.133 17.281 3.154 1 82 117 LEU B CA 1
ATOM 2159 C C . LEU B 1 117 ? -13.398 17.734 3.875 1 82 117 LEU B C 1
ATOM 2161 O O . LEU B 1 117 ? -13.719 18.922 3.869 1 82 117 LEU B O 1
ATOM 2165 N N . ASN B 1 118 ? -14.062 16.953 4.617 1 81.94 118 ASN B N 1
ATOM 2166 C CA . ASN B 1 118 ? -15.312 17.25 5.316 1 81.94 118 ASN B CA 1
ATOM 2167 C C . ASN B 1 118 ? -15.07 18.125 6.543 1 81.94 118 ASN B C 1
ATOM 2169 O O . ASN B 1 118 ? -15.875 19 6.852 1 81.94 118 ASN B O 1
ATOM 2173 N N . GLN B 1 119 ? -14.008 17.906 7.258 1 76.56 119 GLN B N 1
ATOM 2174 C CA . GLN B 1 119 ? -13.664 18.734 8.414 1 76.56 119 GLN B CA 1
ATOM 2175 C C . GLN B 1 119 ? -13.391 20.172 7.992 1 76.56 119 GLN B C 1
ATOM 2177 O O . GLN B 1 119 ? -13.812 21.109 8.672 1 76.56 119 GLN B O 1
ATOM 2182 N N . GLN B 1 120 ? -12.828 20.359 6.961 1 72.31 120 GLN B N 1
ATOM 2183 C CA . GLN B 1 120 ? -12.555 21.703 6.449 1 72.31 120 GLN B CA 1
ATOM 2184 C C . GLN B 1 120 ? -13.844 22.438 6.078 1 72.31 120 GLN B C 1
ATOM 2186 O O . GLN B 1 120 ? -13.984 23.625 6.32 1 72.31 120 GLN B O 1
ATOM 2191 N N . ARG B 1 121 ? -14.727 21.734 5.688 1 73 121 ARG B N 1
ATOM 2192 C CA . ARG B 1 121 ? -16.016 22.328 5.316 1 73 121 ARG B CA 1
ATOM 2193 C C . ARG B 1 121 ? -16.828 22.672 6.551 1 73 121 ARG B C 1
ATOM 2195 O O . ARG B 1 121 ? -17.531 23.688 6.574 1 73 121 ARG B O 1
ATOM 2202 N N . ARG B 1 122 ? -16.703 21.875 7.59 1 66.56 122 ARG B N 1
ATOM 2203 C CA . ARG B 1 122 ? -17.516 22.062 8.789 1 66.56 122 ARG B CA 1
ATOM 2204 C C . ARG B 1 122 ? -16.906 23.125 9.695 1 66.56 122 ARG B C 1
ATOM 2206 O O . ARG B 1 122 ? -17.625 23.781 10.469 1 66.56 122 ARG B O 1
ATOM 2213 N N . GLY B 1 123 ? -15.672 23.156 9.711 1 60.19 123 GLY B N 1
ATOM 2214 C CA . GLY B 1 123 ? -15 24 10.688 1 60.19 123 GLY B CA 1
ATOM 2215 C C . GLY B 1 123 ? -15.172 25.484 10.406 1 60.19 123 GLY B C 1
ATOM 2216 O O . GLY B 1 123 ? -14.578 26.312 11.094 1 60.19 123 GLY B O 1
ATOM 2217 N N . ARG B 1 124 ? -15.867 25.906 9.453 1 57.97 124 ARG B N 1
ATOM 2218 C CA . ARG B 1 124 ? -16.016 27.359 9.438 1 57.97 124 ARG B CA 1
ATOM 2219 C C . ARG B 1 124 ? -16.969 27.828 10.539 1 57.97 124 ARG B C 1
ATOM 2221 O O . ARG B 1 124 ? -18.125 27.406 10.594 1 57.97 124 ARG B O 1
ATOM 2228 N N . PRO B 1 125 ? -16.406 28.203 11.672 1 54.88 125 PRO B N 1
ATOM 2229 C CA . PRO B 1 125 ? -17.297 28.734 12.703 1 54.88 125 PRO B CA 1
ATOM 2230 C C . PRO B 1 125 ? -18.297 29.75 12.156 1 54.88 125 PRO B C 1
ATOM 2232 O O . PRO B 1 125 ? -17.953 30.562 11.289 1 54.88 125 PRO B O 1
ATOM 2235 N N . VAL B 1 126 ? -19.469 29.438 12.141 1 51.53 126 VAL B N 1
ATOM 2236 C CA . VAL B 1 126 ? -20.516 30.422 11.883 1 51.53 126 VAL B CA 1
ATOM 2237 C C . VAL B 1 126 ? -20.438 31.531 12.922 1 51.53 126 VAL B C 1
ATOM 2239 O O . VAL B 1 126 ? -20.625 31.281 14.117 1 51.53 126 VAL B O 1
ATOM 2242 N N . PHE B 1 127 ? -19.625 32.438 12.75 1 54.69 127 PHE B N 1
ATOM 2243 C CA . PHE B 1 127 ? -19.641 33.656 13.555 1 54.69 127 PHE B CA 1
ATOM 2244 C C . PHE B 1 127 ? -21.031 34.281 13.562 1 54.69 127 PHE B C 1
ATOM 2246 O O . PHE B 1 127 ? -21.562 34.656 12.516 1 54.69 127 PHE B O 1
ATOM 2253 N N . ARG B 1 128 ? -21.859 33.844 14.406 1 53.69 128 ARG B N 1
ATOM 2254 C CA . ARG B 1 128 ? -23.094 34.594 14.602 1 53.69 128 ARG B CA 1
ATOM 2255 C C . ARG B 1 128 ? -22.797 36.031 15.008 1 53.69 128 ARG B C 1
ATOM 2257 O O . ARG B 1 128 ? -22.062 36.281 15.961 1 53.69 128 ARG B O 1
ATOM 2264 N N . ARG B 1 129 ? -22.812 36.938 14.109 1 52.72 129 ARG B N 1
ATOM 2265 C CA . ARG B 1 129 ? -22.844 38.375 14.336 1 52.72 129 ARG B CA 1
ATOM 2266 C C . ARG B 1 129 ? -23.859 38.75 15.414 1 52.72 129 ARG B C 1
ATOM 2268 O O . ARG B 1 129 ? -25.047 38.5 15.25 1 52.72 129 ARG B O 1
ATOM 2275 N N . GLY B 1 130 ? -23.625 38.562 16.672 1 51.25 130 GLY B N 1
ATOM 2276 C CA . GLY B 1 130 ? -24.438 39.125 17.719 1 51.25 130 GLY B CA 1
ATOM 2277 C C . GLY B 1 130 ? -24.766 40.594 17.484 1 51.25 130 GLY B C 1
ATOM 2278 O O . GLY B 1 130 ? -23.859 41.438 17.328 1 51.25 130 GLY B O 1
ATOM 2279 N N . TYR B 1 131 ? -25.844 41 16.891 1 51.12 131 TYR B N 1
ATOM 2280 C CA . TYR B 1 131 ? -26.422 42.312 16.844 1 51.12 131 TYR B CA 1
ATOM 2281 C C . TYR B 1 131 ? -26.547 42.906 18.25 1 51.12 131 TYR B C 1
ATOM 2283 O O . TYR B 1 131 ? -27.25 42.344 19.094 1 51.12 131 TYR B O 1
ATOM 2291 N N . GLN B 1 132 ? -25.547 43.438 18.844 1 48.47 132 GLN B N 1
ATOM 2292 C CA . GLN B 1 132 ? -25.641 44.281 20.031 1 48.47 132 GLN B CA 1
ATOM 2293 C C . GLN B 1 132 ? -26.625 45.438 19.797 1 48.47 132 GLN B C 1
ATOM 2295 O O . GLN B 1 132 ? -26.422 46.281 18.906 1 48.47 132 GLN B O 1
ATOM 2300 N N . TYR B 1 133 ? -27.875 45.281 19.969 1 47.38 133 TYR B N 1
ATOM 2301 C CA . TYR B 1 133 ? -28.891 46.344 20.078 1 47.38 133 TYR B CA 1
ATOM 2302 C C . TYR B 1 133 ? -28.438 47.438 21.047 1 47.38 133 TYR B C 1
ATOM 2304 O O . TYR B 1 133 ? -28.203 47.156 22.219 1 47.38 133 TYR B O 1
ATOM 2312 N N . ASN B 1 134 ? -27.656 48.438 20.672 1 43.78 134 ASN B N 1
ATOM 2313 C CA . ASN B 1 134 ? -27.469 49.688 21.375 1 43.78 134 ASN B CA 1
ATOM 2314 C C . ASN B 1 134 ? -28.797 50.344 21.719 1 43.78 134 ASN B C 1
ATOM 2316 O O . ASN B 1 134 ? -29.562 50.688 20.812 1 43.78 134 ASN B O 1
ATOM 2320 N N . ASN B 1 135 ? -29.5 49.969 22.766 1 41.59 135 ASN B N 1
ATOM 2321 C CA . ASN B 1 135 ? -30.625 50.688 23.359 1 41.59 135 ASN B CA 1
ATOM 2322 C C . ASN B 1 135 ? -30.312 52.156 23.594 1 41.59 135 ASN B C 1
ATOM 2324 O O . ASN B 1 135 ? -29.484 52.5 24.438 1 41.59 135 ASN B O 1
ATOM 2328 N N . ASN B 1 136 ? -30.172 53.031 22.672 1 40.22 136 ASN B N 1
ATOM 2329 C CA . ASN B 1 136 ? -30.125 54.469 22.766 1 40.22 136 ASN B CA 1
ATOM 2330 C C . ASN B 1 136 ? -31.312 55.031 23.562 1 40.22 136 ASN B C 1
ATOM 2332 O O . ASN B 1 136 ? -32.469 54.875 23.141 1 40.22 136 ASN B O 1
ATOM 2336 N N . SER B 1 137 ? -31.312 54.969 24.938 1 47.06 137 SER B N 1
ATOM 2337 C CA . SER B 1 137 ? -32.219 55.688 25.828 1 47.06 137 SER B CA 1
ATOM 2338 C C . SER B 1 137 ? -32.312 57.156 25.438 1 47.06 137 SER B C 1
ATOM 2340 O O . SER B 1 137 ? -31.312 57.875 25.406 1 47.06 137 SER B O 1
ATOM 2342 N N . SER B 1 138 ? -33.125 57.594 24.5 1 44.28 138 SER B N 1
ATOM 2343 C CA . SER B 1 138 ? -33.531 58.938 24.188 1 44.28 138 SER B CA 1
ATOM 2344 C C . SER B 1 138 ? -34.094 59.656 25.422 1 44.28 138 SER B C 1
ATOM 2346 O O . SER B 1 138 ? -35.094 59.219 25.969 1 44.28 138 SER B O 1
ATOM 2348 N N . ARG B 1 139 ? -33.188 60.219 26.312 1 47.22 139 ARG B N 1
ATOM 2349 C CA . ARG B 1 139 ? -33.562 61.219 27.281 1 47.22 139 ARG B CA 1
ATOM 2350 C C . ARG B 1 139 ? -34.406 62.312 26.641 1 47.22 139 ARG B C 1
ATOM 2352 O O . ARG B 1 139 ? -34 62.969 25.688 1 47.22 139 ARG B O 1
ATOM 2359 N N . GLY B 1 140 ? -35.75 62.062 26.484 1 40.38 140 GLY B N 1
ATOM 2360 C CA . GLY B 1 140 ? -36.719 63.062 26.125 1 40.38 140 GLY B CA 1
ATOM 2361 C C . GLY B 1 140 ? -36.562 64.375 26.891 1 40.38 140 GLY B C 1
ATOM 2362 O O . GLY B 1 140 ? -36.125 64.375 28.031 1 40.38 140 GLY B O 1
ATOM 2363 N N . ARG B 1 141 ? -36.344 65.438 26.188 1 46.59 141 ARG B N 1
ATOM 2364 C CA . ARG B 1 141 ? -36.25 66.875 26.297 1 46.59 141 ARG B CA 1
ATOM 2365 C C . ARG B 1 141 ? -37.5 67.438 26.984 1 46.59 141 ARG B C 1
ATOM 2367 O O . ARG B 1 141 ? -37.688 68.688 27.062 1 46.59 141 ARG B O 1
ATOM 2374 N N . ASP B 1 142 ? -38.344 66.75 27.75 1 40.81 142 ASP B N 1
ATOM 2375 C CA . ASP B 1 142 ? -39.406 67.75 27.938 1 40.81 142 ASP B CA 1
ATOM 2376 C C . ASP B 1 142 ? -38.938 68.938 28.672 1 40.81 142 ASP B C 1
ATOM 2378 O O . ASP B 1 142 ? -38.125 68.875 29.594 1 40.81 142 ASP B O 1
ATOM 2382 N N . ALA B 1 143 ? -39.438 70.125 28.062 1 37.66 143 ALA B N 1
ATOM 2383 C CA . ALA B 1 143 ? -39.75 71.438 28.594 1 37.66 143 ALA B CA 1
ATOM 2384 C C . ALA B 1 143 ? -40.688 71.375 29.781 1 37.66 143 ALA B C 1
ATOM 2386 O O . ALA B 1 143 ? -41.531 70.438 29.844 1 37.66 143 ALA B O 1
#

InterPro domains:
  IPR000504 RNA recognition motif domain [PF00076] (32-100)
  IPR000504 RNA recognition motif domain [PS50102] (30-107)
  IPR000504 RNA recognition motif domain [SM00360] (31-103)
  IPR012677 Nucleotide-binding alpha-beta plait domain superfamily [G3DSA:3.30.70.330] (4-142)
  IPR035979 RNA-binding domain superfamily [SSF54928] (17-136)